Protein AF-0000000084336135 (afdb_homodimer)

InterPro domains:
  IPR009078 Ferritin-like superfamily [SSF47240] (15-162)
  IPR010287 Protein of unknown function DUF892, YciF-like [PF05974] (15-162)
  IPR012347 Ferritin-like [G3DSA:1.20.1260.10] (14-164)
  IPR047114 Protein YciF [PTHR30565] (15-162)

Radius of gyration: 20.33 Å; Cα contacts (8 Å, |Δi|>4): 352; chains: 2; bounding box: 42×62×47 Å

Structure (mmCIF, N/CA/C/O backbone):
data_AF-0000000084336135-model_v1
#
loop_
_entity.id
_entity.type
_entity.pdbx_description
1 polymer 'Uncharacterized protein'
#
loop_
_atom_site.group_PDB
_atom_site.id
_atom_site.type_symbol
_atom_site.label_atom_id
_atom_site.label_alt_id
_atom_site.label_comp_id
_atom_site.label_asym_id
_atom_site.label_entity_id
_atom_site.label_seq_id
_atom_site.pdbx_PDB_ins_code
_atom_site.Cartn_x
_atom_site.Cartn_y
_atom_site.Cartn_z
_atom_site.occupancy
_atom_site.B_iso_or_equiv
_atom_site.auth_seq_id
_atom_site.auth_comp_id
_atom_site.auth_asym_id
_atom_site.auth_atom_id
_atom_site.pdbx_PDB_model_num
ATOM 1 N N . MET A 1 1 ? 22.734 -34.969 -8.688 1 28.28 1 MET A N 1
ATOM 2 C CA . MET A 1 1 ? 21.312 -34.656 -8.773 1 28.28 1 MET A CA 1
ATOM 3 C C . MET A 1 1 ? 21.094 -33.188 -9.117 1 28.28 1 MET A C 1
ATOM 5 O O . MET A 1 1 ? 21.641 -32.312 -8.445 1 28.28 1 MET A O 1
ATOM 9 N N . GLU A 1 2 ? 20.984 -32.688 -10.336 1 33.09 2 GLU A N 1
ATOM 10 C CA . GLU A 1 2 ? 21.109 -31.344 -10.938 1 33.09 2 GLU A CA 1
ATOM 11 C C . GLU A 1 2 ? 20.281 -30.312 -10.188 1 33.09 2 GLU A C 1
ATOM 13 O O . GLU A 1 2 ? 19.094 -30.547 -9.922 1 33.09 2 GLU A O 1
ATOM 18 N N . ASN A 1 3 ? 20.625 -29.609 -9.148 1 34.84 3 ASN A N 1
ATOM 19 C CA . ASN A 1 3 ? 20.016 -28.609 -8.281 1 34.84 3 ASN A CA 1
ATOM 20 C C . ASN A 1 3 ? 19.016 -27.75 -9.055 1 34.84 3 ASN A C 1
ATOM 22 O O . ASN A 1 3 ? 19.422 -26.859 -9.82 1 34.84 3 ASN A O 1
ATOM 26 N N . THR A 1 4 ? 18.109 -28.25 -9.906 1 38.34 4 THR A N 1
ATOM 27 C CA . THR A 1 4 ? 17.25 -27.75 -10.977 1 38.34 4 THR A CA 1
ATOM 28 C C . THR A 1 4 ? 16.578 -26.438 -10.57 1 38.34 4 THR A C 1
ATOM 30 O O . THR A 1 4 ? 15.664 -26.438 -9.742 1 38.34 4 THR A O 1
ATOM 33 N N . SER A 1 5 ? 17.297 -25.266 -10.297 1 48.41 5 SER A N 1
ATOM 34 C CA . SER A 1 5 ? 16.984 -23.875 -10.031 1 48.41 5 SER A CA 1
ATOM 35 C C . SER A 1 5 ? 15.711 -23.438 -10.75 1 48.41 5 SER A C 1
ATOM 37 O O . SER A 1 5 ? 15.664 -23.422 -11.984 1 48.41 5 SER A O 1
ATOM 39 N N . HIS A 1 6 ? 14.57 -23.906 -10.344 1 60.78 6 HIS A N 1
ATOM 40 C CA . HIS A 1 6 ? 13.266 -23.734 -10.969 1 60.78 6 HIS A CA 1
ATOM 41 C C . HIS A 1 6 ? 13.086 -22.312 -11.492 1 60.78 6 HIS A C 1
ATOM 43 O O . HIS A 1 6 ? 13.125 -21.359 -10.719 1 60.78 6 HIS A O 1
ATOM 49 N N . LYS A 1 7 ? 13.453 -22.156 -12.797 1 67.19 7 LYS A N 1
ATOM 50 C CA . LYS A 1 7 ? 13.375 -20.891 -13.516 1 67.19 7 LYS A CA 1
ATOM 51 C C . LYS A 1 7 ? 11.969 -20.281 -13.422 1 67.19 7 LYS A C 1
ATOM 53 O O . LYS A 1 7 ? 10.977 -21 -13.555 1 67.19 7 LYS A O 1
ATOM 58 N N . ALA A 1 8 ? 11.938 -19.031 -13.07 1 70 8 ALA A N 1
ATOM 59 C CA . ALA A 1 8 ? 10.68 -18.297 -12.953 1 70 8 ALA A CA 1
ATOM 60 C C . ALA A 1 8 ? 9.852 -18.422 -14.227 1 70 8 ALA A C 1
ATOM 62 O O . ALA A 1 8 ? 8.625 -18.328 -14.188 1 70 8 ALA A O 1
ATOM 63 N N . SER A 1 9 ? 10.492 -18.859 -15.266 1 77.62 9 SER A N 1
ATOM 64 C CA . SER A 1 9 ? 9.789 -18.938 -16.547 1 77.62 9 SER A CA 1
ATOM 65 C C . SER A 1 9 ? 9.172 -20.328 -16.734 1 77.62 9 SER A C 1
ATOM 67 O O . SER A 1 9 ? 8.406 -20.531 -17.688 1 77.62 9 SER A O 1
ATOM 69 N N . ASP A 1 10 ? 9.406 -21.234 -15.859 1 85.94 10 ASP A N 1
ATOM 70 C CA . ASP A 1 10 ? 8.781 -22.547 -15.875 1 85.94 10 ASP A CA 1
ATOM 71 C C . ASP A 1 10 ? 7.293 -22.453 -15.547 1 85.94 10 ASP A C 1
ATOM 73 O O . ASP A 1 10 ? 6.918 -21.922 -14.492 1 85.94 10 ASP A O 1
ATOM 77 N N . PRO A 1 11 ? 6.484 -22.969 -16.453 1 89.31 11 PRO A N 1
ATOM 78 C CA . PRO A 1 11 ? 5.039 -22.859 -16.25 1 89.31 11 PRO A CA 1
ATOM 79 C C . PRO A 1 11 ? 4.59 -23.484 -14.922 1 89.31 11 PRO A C 1
ATOM 81 O O . PRO A 1 11 ? 3.627 -23.016 -14.312 1 89.31 11 PRO A O 1
ATOM 84 N N . LEU A 1 12 ? 5.305 -24.5 -14.531 1 90.31 12 LEU A N 1
ATOM 85 C CA . LEU A 1 12 ? 4.957 -25.125 -13.266 1 90.31 12 LEU A CA 1
ATOM 86 C C . LEU A 1 12 ? 5.262 -24.188 -12.094 1 90.31 12 LEU A C 1
ATOM 88 O O . LEU A 1 12 ? 4.488 -24.109 -11.141 1 90.31 12 LEU A O 1
ATOM 92 N N . VAL A 1 13 ? 6.328 -23.516 -12.195 1 88.56 13 VAL A N 1
ATOM 93 C CA . VAL A 1 13 ? 6.699 -22.547 -11.172 1 88.56 13 VAL A CA 1
ATOM 94 C C . VAL A 1 13 ? 5.73 -21.359 -11.203 1 88.56 13 VAL A C 1
ATOM 96 O O . VAL A 1 13 ? 5.285 -20.891 -10.156 1 88.56 13 VAL A O 1
ATOM 99 N N . GLN A 1 14 ? 5.395 -20.953 -12.391 1 92.19 14 GLN A N 1
ATOM 100 C CA . GLN A 1 14 ? 4.461 -19.844 -12.539 1 92.19 14 GLN A CA 1
ATOM 101 C C . GLN A 1 14 ? 3.098 -20.188 -11.945 1 92.19 14 GLN A C 1
ATOM 103 O O . GLN A 1 14 ? 2.463 -19.344 -11.305 1 92.19 14 GLN A O 1
ATOM 108 N N . LYS A 1 15 ? 2.729 -21.391 -12.195 1 94.81 15 LYS A N 1
ATOM 109 C CA . LYS A 1 15 ? 1.464 -21.828 -11.617 1 94.81 15 LYS A CA 1
ATOM 110 C C . LYS A 1 15 ? 1.525 -21.844 -10.094 1 94.81 15 LYS A C 1
ATOM 112 O O . LYS A 1 15 ? 0.589 -21.406 -9.422 1 94.81 15 LYS A O 1
ATOM 117 N N . ASP A 1 16 ? 2.617 -22.344 -9.555 1 92.62 16 ASP A N 1
ATOM 118 C CA . ASP A 1 16 ? 2.789 -22.375 -8.109 1 92.62 16 ASP A CA 1
ATOM 119 C C . ASP A 1 16 ? 2.795 -20.953 -7.535 1 92.62 16 ASP A C 1
ATOM 121 O O . ASP A 1 16 ? 2.221 -20.719 -6.473 1 92.62 16 ASP A O 1
ATOM 125 N N . LEU A 1 17 ? 3.463 -20.125 -8.234 1 92.62 17 LEU A N 1
ATOM 126 C CA . LEU A 1 17 ? 3.479 -18.734 -7.812 1 92.62 17 LEU A CA 1
ATOM 127 C C . LEU A 1 17 ? 2.074 -18.141 -7.844 1 92.62 17 LEU A C 1
ATOM 129 O O . LEU A 1 17 ? 1.681 -17.422 -6.922 1 92.62 17 LEU A O 1
ATOM 133 N N . PHE A 1 18 ? 1.39 -18.438 -8.93 1 96.81 18 PHE A N 1
ATOM 134 C CA . PHE A 1 18 ? 0.023 -17.938 -9.047 1 96.81 18 PHE A CA 1
ATOM 135 C C . PHE A 1 18 ? -0.821 -18.391 -7.863 1 96.81 18 PHE A C 1
ATOM 137 O O . PHE A 1 18 ? -1.47 -17.562 -7.211 1 96.81 18 PHE A O 1
ATOM 144 N N . ILE A 1 19 ? -0.75 -19.609 -7.566 1 96.44 19 ILE A N 1
ATOM 145 C CA . ILE A 1 19 ? -1.565 -20.172 -6.496 1 96.44 19 ILE A CA 1
ATOM 146 C C . ILE A 1 19 ? -1.123 -19.594 -5.156 1 96.44 19 ILE A C 1
ATOM 148 O O . ILE A 1 19 ? -1.956 -19.297 -4.297 1 96.44 19 ILE A O 1
ATOM 152 N N . TYR A 1 20 ? 0.108 -19.391 -4.992 1 94.06 20 TYR A N 1
ATOM 153 C CA . TYR A 1 20 ? 0.653 -18.828 -3.762 1 94.06 20 TYR A CA 1
ATOM 154 C C . TYR A 1 20 ? 0.092 -17.438 -3.508 1 94.06 20 TYR A C 1
ATOM 156 O O . TYR A 1 20 ? -0.418 -17.156 -2.42 1 94.0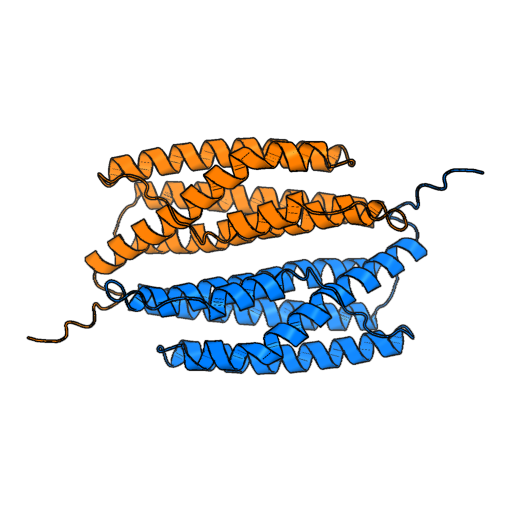6 20 TYR A O 1
ATOM 164 N N . TYR A 1 21 ? 0.151 -16.578 -4.461 1 95.62 21 TYR A N 1
ATOM 165 C CA . TYR A 1 21 ? -0.286 -15.203 -4.281 1 95.62 21 TYR A CA 1
ATOM 166 C C . TYR A 1 21 ? -1.808 -15.109 -4.254 1 95.62 21 TYR A C 1
ATOM 168 O O . TYR A 1 21 ? -2.373 -14.258 -3.566 1 95.62 21 TYR A O 1
ATOM 176 N N . LEU A 1 22 ? -2.488 -16.016 -4.984 1 98.25 22 LEU A N 1
ATOM 177 C CA . LEU A 1 22 ? -3.939 -16.109 -4.871 1 98.25 22 LEU A CA 1
ATOM 178 C C . LEU A 1 22 ? -4.355 -16.438 -3.439 1 98.25 22 LEU A C 1
ATOM 180 O O . LEU A 1 22 ? -5.262 -15.805 -2.891 1 98.25 22 LEU A O 1
ATOM 184 N N . ASN A 1 23 ? -3.67 -17.406 -2.883 1 97.44 23 ASN A N 1
ATOM 185 C CA . ASN A 1 23 ? -3.945 -17.76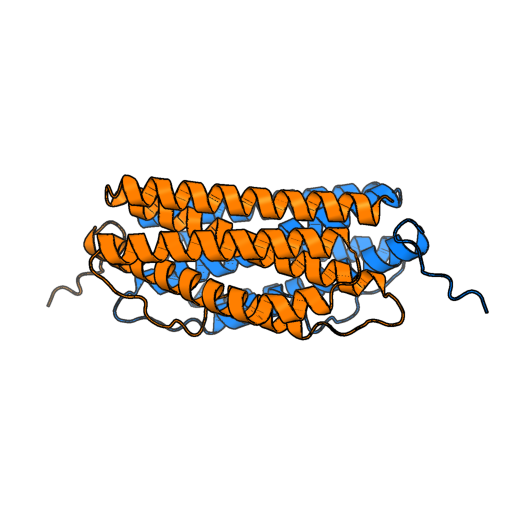6 -1.494 1 97.44 23 ASN A CA 1
ATOM 186 C C . ASN A 1 23 ? -3.715 -16.578 -0.56 1 97.44 23 ASN A C 1
ATOM 188 O O . ASN A 1 23 ? -4.504 -16.344 0.358 1 97.44 23 ASN A O 1
ATOM 192 N N . LYS A 1 24 ? -2.67 -15.844 -0.758 1 95.94 24 LYS A N 1
ATOM 193 C CA . LYS A 1 24 ? -2.301 -14.727 0.102 1 95.94 24 LYS A CA 1
ATOM 194 C C . LYS A 1 24 ? -3.371 -13.641 0.08 1 95.94 24 LYS A C 1
ATOM 196 O O . LYS A 1 24 ? -3.811 -13.172 1.133 1 95.94 24 LYS A O 1
ATOM 201 N N . ILE A 1 25 ? -3.793 -13.227 -1.098 1 98.12 25 ILE A N 1
ATOM 202 C CA . ILE A 1 25 ? -4.801 -12.18 -1.196 1 98.12 25 ILE A CA 1
ATOM 203 C C . ILE A 1 25 ? -6.148 -12.703 -0.716 1 98.12 25 ILE A C 1
ATOM 205 O O . ILE A 1 25 ? -6.914 -11.984 -0.073 1 98.12 25 ILE A O 1
ATOM 209 N N . TYR A 1 26 ? -6.465 -13.945 -1.012 1 98.5 26 TYR A N 1
ATOM 210 C CA . TYR A 1 26 ? -7.723 -14.555 -0.594 1 98.5 26 TYR A CA 1
ATOM 211 C C . TYR A 1 26 ? -7.84 -14.578 0.925 1 98.5 26 TYR A C 1
ATOM 213 O O . TYR A 1 26 ? -8.844 -14.133 1.483 1 98.5 26 TYR A O 1
ATOM 221 N N . ASP A 1 27 ? -6.855 -15.062 1.53 1 97.81 27 ASP A N 1
ATOM 222 C CA . ASP A 1 27 ? -6.859 -15.141 2.988 1 97.81 27 ASP A CA 1
ATOM 223 C C . ASP A 1 27 ? -6.941 -13.742 3.609 1 97.81 27 ASP A C 1
ATOM 225 O O . ASP A 1 27 ? -7.664 -13.539 4.59 1 97.81 27 ASP A O 1
ATOM 229 N N . GLY A 1 28 ? -6.172 -12.859 3.1 1 97.69 28 GLY A N 1
ATOM 230 C CA . GLY A 1 28 ? -6.25 -11.477 3.553 1 97.69 28 GLY A CA 1
ATOM 231 C C . GLY A 1 28 ? -7.641 -10.891 3.43 1 97.69 28 GLY A C 1
ATOM 232 O O . GLY A 1 28 ? -8.125 -10.227 4.348 1 97.69 28 GLY A O 1
ATOM 233 N N . LYS A 1 29 ? -8.273 -11.156 2.324 1 98.25 29 LYS A N 1
ATOM 234 C CA . LYS A 1 29 ? -9.602 -10.602 2.072 1 98.25 29 LYS A CA 1
ATOM 235 C C . LYS A 1 29 ? -10.648 -11.258 2.967 1 98.25 29 LYS A C 1
ATOM 237 O O . LYS A 1 29 ? -11.617 -10.609 3.375 1 98.25 29 LYS A O 1
ATOM 242 N N . LEU A 1 30 ? -10.469 -12.547 3.234 1 98.12 30 LEU A N 1
ATOM 243 C CA . LEU A 1 30 ? -11.352 -13.188 4.203 1 98.12 30 LEU A CA 1
ATOM 244 C C . LEU A 1 30 ? -11.258 -12.492 5.559 1 98.12 30 LEU A C 1
ATOM 246 O O . LEU A 1 30 ? -12.281 -12.188 6.176 1 98.12 30 LEU A O 1
ATOM 250 N N . TYR A 1 31 ? -10.062 -12.266 5.977 1 97.88 31 TYR A N 1
ATOM 251 C CA . TYR A 1 31 ? -9.836 -11.594 7.246 1 97.88 31 TYR A CA 1
ATOM 252 C C . TYR A 1 31 ? -10.43 -10.188 7.227 1 97.88 31 TYR A C 1
ATOM 254 O O . TYR A 1 31 ? -11.078 -9.766 8.188 1 97.88 31 TYR A O 1
ATOM 262 N N . LEU A 1 32 ? -10.164 -9.484 6.129 1 98.38 32 LEU A N 1
ATOM 263 C CA . LEU A 1 32 ? -10.711 -8.148 5.945 1 98.38 32 LEU A CA 1
ATOM 264 C C . LEU A 1 32 ? -12.234 -8.164 6.055 1 98.38 32 LEU A C 1
ATOM 266 O O . LEU A 1 32 ? -12.82 -7.355 6.777 1 98.38 32 LEU A O 1
ATOM 270 N N . ASN A 1 33 ? -12.805 -9.07 5.344 1 97.94 33 ASN A N 1
ATOM 271 C CA . ASN A 1 33 ? -14.258 -9.18 5.328 1 97.94 33 ASN A CA 1
ATOM 272 C C . ASN A 1 33 ? -14.82 -9.398 6.73 1 97.94 33 ASN A C 1
ATOM 274 O O . ASN A 1 33 ? -15.859 -8.844 7.078 1 97.94 33 ASN A O 1
ATOM 278 N N . ASN A 1 34 ? -14.18 -10.109 7.504 1 98 34 ASN A N 1
ATOM 279 C CA . ASN A 1 34 ? -14.648 -10.453 8.844 1 98 34 ASN A CA 1
ATOM 280 C C . ASN A 1 34 ? -14.461 -9.297 9.82 1 98 34 ASN A C 1
ATOM 282 O O . ASN A 1 34 ? -15.18 -9.188 10.812 1 98 34 ASN A O 1
ATOM 286 N N . HIS A 1 35 ? -13.547 -8.422 9.57 1 98.12 35 HIS A N 1
ATOM 287 C CA . HIS A 1 35 ? -13.188 -7.414 10.57 1 98.12 35 HIS A CA 1
ATOM 288 C C . HIS A 1 35 ? -13.594 -6.016 10.109 1 98.12 35 HIS A C 1
ATOM 290 O O . HIS A 1 35 ? -13.617 -5.078 10.906 1 98.12 35 HIS A O 1
ATOM 296 N N . LEU A 1 36 ? -13.945 -5.84 8.836 1 98.06 36 LEU A N 1
ATOM 297 C CA . LEU A 1 36 ? -14.273 -4.535 8.273 1 98.06 36 LEU A CA 1
ATOM 298 C C . LEU A 1 36 ? -15.469 -3.914 8.992 1 98.06 36 LEU A C 1
ATOM 300 O O . LEU A 1 36 ? -15.516 -2.695 9.18 1 98.06 36 LEU A O 1
ATOM 304 N N . PRO A 1 37 ? -16.469 -4.746 9.5 1 98.06 37 PRO A N 1
ATOM 305 C CA . PRO A 1 37 ? -17.594 -4.152 10.219 1 98.06 37 PRO A CA 1
ATOM 306 C C . PRO A 1 37 ? -17.156 -3.381 11.469 1 98.06 37 PRO A C 1
ATOM 308 O O . PRO A 1 37 ? -17.734 -2.348 11.797 1 98.06 37 PRO A O 1
ATOM 311 N N . LYS A 1 38 ? -16.125 -3.838 12.164 1 97.31 38 LYS A N 1
ATOM 312 C CA . LYS A 1 38 ? -15.602 -3.139 13.336 1 97.31 38 LYS A CA 1
ATOM 313 C C . LYS A 1 38 ? -15.047 -1.771 12.953 1 97.31 38 LYS A C 1
ATOM 315 O O . LYS A 1 38 ? -15.258 -0.787 13.664 1 97.31 38 LYS A O 1
ATOM 320 N N . VAL A 1 39 ? -14.375 -1.669 11.836 1 97.19 39 VAL A N 1
ATOM 321 C CA . VAL A 1 39 ? -13.797 -0.418 11.352 1 97.19 39 VAL A CA 1
ATOM 322 C C . VAL A 1 39 ? -14.914 0.54 10.938 1 97.19 39 VAL A C 1
ATOM 324 O O . VAL A 1 39 ? -14.875 1.728 11.273 1 97.19 39 VAL A O 1
ATOM 327 N N . ILE A 1 40 ? -15.883 -0.052 10.242 1 96.94 40 ILE A N 1
ATOM 328 C CA . ILE A 1 40 ? -17.016 0.751 9.805 1 96.94 40 ILE A CA 1
ATOM 329 C C . ILE A 1 40 ? -17.703 1.379 11.008 1 96.94 40 ILE A C 1
ATOM 331 O O . ILE A 1 40 ? -18.031 2.57 11 1 96.94 40 ILE A O 1
ATOM 335 N N . LYS A 1 41 ? -17.859 0.656 12.086 1 95.5 41 LYS A N 1
ATOM 336 C CA . LYS A 1 41 ? -18.531 1.131 13.289 1 95.5 41 LYS A CA 1
ATOM 337 C C . LYS A 1 41 ? -17.75 2.262 13.945 1 95.5 41 LYS A C 1
ATOM 339 O O . LYS A 1 41 ? -18.328 3.17 14.539 1 95.5 41 LYS A O 1
ATOM 344 N N . LYS A 1 42 ? -16.5 2.227 13.789 1 93.06 42 LYS A N 1
ATOM 345 C CA . LYS A 1 42 ? -15.625 3.221 14.414 1 93.06 42 LYS A CA 1
ATOM 346 C C . LYS A 1 42 ? -15.555 4.496 13.578 1 93.06 42 LYS A C 1
ATOM 348 O O . LYS A 1 42 ? -15.117 5.539 14.062 1 93.06 42 LYS A O 1
ATOM 353 N N . THR A 1 43 ? -15.93 4.375 12.312 1 93.62 43 THR A N 1
ATOM 354 C CA . THR A 1 43 ? -15.859 5.504 11.391 1 93.62 43 THR A CA 1
ATOM 355 C C . THR A 1 43 ? -16.984 6.5 11.664 1 93.62 43 THR A C 1
ATOM 357 O O . THR A 1 43 ? -18.141 6.117 11.789 1 93.62 43 THR A O 1
ATOM 360 N N . LYS A 1 44 ? -16.688 7.816 11.781 1 91.25 44 LYS A N 1
ATOM 361 C CA . LYS A 1 44 ? -17.656 8.852 12.141 1 91.25 44 LYS A CA 1
ATOM 362 C C . LYS A 1 44 ? -18.156 9.586 10.898 1 91.25 44 LYS A C 1
ATOM 364 O O . LYS A 1 44 ? -19.328 9.992 10.844 1 91.25 44 LYS A O 1
ATOM 369 N N . LEU A 1 45 ? -17.344 9.82 9.891 1 90.75 45 LEU A N 1
ATOM 370 C CA . LEU A 1 45 ? -17.734 10.477 8.656 1 90.75 45 LEU A CA 1
ATOM 371 C C . LEU A 1 45 ? -18.688 9.594 7.848 1 90.75 45 LEU A C 1
ATOM 373 O O . LEU A 1 45 ? -18.281 8.523 7.383 1 90.75 45 LEU A O 1
ATOM 377 N N . LYS A 1 46 ? -19.859 10.078 7.621 1 94.75 46 LYS A N 1
ATOM 378 C CA . LYS A 1 46 ? -20.891 9.289 6.973 1 94.75 46 LYS A CA 1
ATOM 379 C C . LYS A 1 46 ? -20.484 8.883 5.562 1 94.75 46 LYS A C 1
ATOM 381 O O . LYS A 1 46 ? -20.719 7.75 5.137 1 94.75 46 LYS A O 1
ATOM 386 N N . VAL A 1 47 ? -19.891 9.75 4.828 1 95.38 47 VAL A N 1
ATOM 387 C CA . VAL A 1 47 ? -19.484 9.469 3.457 1 95.38 47 VAL A CA 1
ATOM 388 C C . VAL A 1 47 ? -18.406 8.375 3.451 1 95.38 47 VAL A C 1
ATOM 390 O O . VAL A 1 47 ? -18.391 7.535 2.551 1 95.38 47 VAL A O 1
ATOM 393 N N . LEU A 1 48 ? -17.516 8.375 4.434 1 96.06 48 LEU A N 1
ATOM 394 C CA . LEU A 1 48 ? -16.5 7.336 4.551 1 96.06 48 LEU A CA 1
ATOM 395 C C . LEU A 1 48 ? -17.125 6 4.934 1 96.06 48 LEU A C 1
ATOM 397 O O . LEU A 1 48 ? -16.734 4.953 4.41 1 96.06 48 LEU A O 1
ATOM 401 N N . GLN A 1 49 ? -18.062 6.043 5.809 1 96.62 49 GLN A N 1
ATOM 402 C CA . GLN A 1 49 ? -18.781 4.828 6.172 1 96.62 49 GLN A CA 1
ATOM 403 C C . GLN A 1 49 ? -19.406 4.172 4.941 1 96.62 49 GLN A C 1
ATOM 405 O O . GLN A 1 49 ? -19.297 2.959 4.758 1 96.62 49 GLN A O 1
ATOM 410 N N . GLN A 1 50 ? -20.016 4.961 4.164 1 97.5 50 GLN A N 1
ATOM 411 C CA . GLN A 1 50 ? -20.656 4.461 2.955 1 97.5 50 GLN A CA 1
ATOM 412 C C . GLN A 1 50 ? -19.641 3.863 1.993 1 97.5 50 GLN A C 1
ATOM 414 O O . GLN A 1 50 ? -19.875 2.82 1.386 1 97.5 50 GLN A O 1
ATOM 419 N N . ALA A 1 51 ? -18.516 4.551 1.854 1 97.62 51 ALA A N 1
ATOM 420 C CA . ALA A 1 51 ? -17.453 4.051 0.99 1 97.62 51 ALA A CA 1
ATOM 421 C C . ALA A 1 51 ? -16.938 2.707 1.489 1 97.62 51 ALA A C 1
ATOM 423 O O . ALA A 1 51 ? -16.625 1.82 0.69 1 97.62 51 ALA A O 1
ATOM 424 N N . LEU A 1 52 ? -16.859 2.535 2.799 1 98.31 52 LEU A N 1
ATOM 425 C CA . LEU A 1 52 ? -16.375 1.284 3.383 1 98.31 52 LEU A CA 1
ATOM 426 C C . LEU A 1 52 ? -17.391 0.167 3.166 1 98.31 52 LEU A C 1
ATOM 428 O O . LEU A 1 52 ? -17.016 -0.99 2.965 1 98.31 52 LEU A O 1
ATOM 432 N N . GLU A 1 53 ? -18.625 0.515 3.219 1 97.94 53 GLU A N 1
ATOM 433 C CA . GLU A 1 53 ? -19.656 -0.471 2.932 1 97.94 53 GLU A CA 1
ATOM 434 C C . GLU A 1 53 ? -19.594 -0.932 1.479 1 97.94 53 GLU A C 1
ATOM 436 O O . GLU A 1 53 ? -19.781 -2.115 1.188 1 97.94 53 GLU A O 1
ATOM 441 N N . GLU A 1 54 ? -19.344 -0.01 0.597 1 97.75 54 GLU A N 1
ATOM 442 C CA . GLU A 1 54 ? -19.156 -0.368 -0.807 1 97.75 54 GLU A CA 1
ATOM 443 C C . GLU A 1 54 ? -17.953 -1.277 -0.988 1 97.75 54 GLU A C 1
ATOM 445 O O . GLU A 1 54 ? -18 -2.258 -1.733 1 97.75 54 GLU A O 1
ATOM 450 N N . LEU A 1 55 ? -16.875 -0.94 -0.324 1 98.31 55 LEU A N 1
ATOM 451 C CA . LEU A 1 55 ? -15.68 -1.778 -0.358 1 98.31 55 LEU A CA 1
ATOM 452 C C . LEU A 1 55 ? -15.992 -3.189 0.127 1 98.31 55 LEU A C 1
ATOM 454 O O . LEU A 1 55 ? -15.508 -4.168 -0.446 1 98.31 55 LEU A O 1
ATOM 458 N N . MET A 1 56 ? -16.781 -3.262 1.149 1 98 56 MET A N 1
ATOM 459 C CA . MET A 1 56 ? -17.141 -4.566 1.703 1 98 56 MET A CA 1
ATOM 460 C C . MET A 1 56 ? -17.859 -5.422 0.664 1 98 56 MET A C 1
ATOM 462 O O . MET A 1 56 ? -17.594 -6.621 0.556 1 98 56 MET A O 1
ATOM 466 N N . GLN A 1 57 ? -18.734 -4.848 -0.083 1 98.31 57 GLN A N 1
ATOM 467 C CA . GLN A 1 57 ? -19.438 -5.57 -1.142 1 98.31 57 GLN A CA 1
ATOM 468 C C . GLN A 1 57 ? -18.469 -6.02 -2.232 1 98.31 57 GLN A C 1
ATOM 470 O O . GLN A 1 57 ? -18.562 -7.141 -2.734 1 98.31 57 GLN A O 1
ATOM 475 N N . ASP A 1 58 ? -17.562 -5.121 -2.602 1 98.56 58 ASP A N 1
ATOM 476 C CA . ASP A 1 58 ? -16.547 -5.477 -3.596 1 98.56 58 ASP A CA 1
ATOM 477 C C . ASP A 1 58 ? -15.695 -6.645 -3.113 1 98.56 58 ASP A C 1
ATOM 479 O O . ASP A 1 58 ? -15.352 -7.535 -3.896 1 98.56 58 ASP A O 1
ATOM 483 N N . VAL A 1 59 ? -15.336 -6.633 -1.83 1 98.56 59 VAL A N 1
ATOM 484 C CA . VAL A 1 59 ? -14.531 -7.703 -1.242 1 98.56 59 VAL A CA 1
ATOM 485 C C . VAL A 1 59 ? -15.266 -9.031 -1.38 1 98.56 59 VAL A C 1
ATOM 487 O O . VAL A 1 59 ? -14.68 -10.039 -1.786 1 98.56 59 VAL A O 1
ATOM 490 N N . LYS A 1 60 ? -16.531 -9.062 -1.108 1 98.56 60 LYS A N 1
ATOM 491 C CA . LYS A 1 60 ? -17.328 -10.281 -1.224 1 98.56 60 LYS A CA 1
ATOM 492 C C . LYS A 1 60 ? -17.375 -10.773 -2.666 1 98.56 60 LYS A C 1
ATOM 494 O O . LYS A 1 60 ? -17.25 -11.977 -2.922 1 98.56 60 LYS A O 1
ATOM 499 N N . THR A 1 61 ? -17.562 -9.859 -3.561 1 98.75 61 THR A N 1
ATOM 500 C CA . THR A 1 61 ? -17.594 -10.195 -4.98 1 98.75 61 THR A CA 1
ATOM 501 C C . THR A 1 61 ? -16.25 -10.766 -5.43 1 98.75 61 THR A C 1
ATOM 503 O O . THR A 1 61 ? -16.203 -11.758 -6.156 1 98.75 61 THR A O 1
ATOM 506 N N . GLN A 1 62 ? -15.156 -10.156 -5.023 1 98.81 62 GLN A N 1
ATOM 507 C CA . GLN A 1 62 ? -13.82 -10.617 -5.383 1 98.81 62 GLN A CA 1
ATOM 508 C C . GLN A 1 62 ? -13.531 -12 -4.801 1 98.81 62 GLN A C 1
ATOM 510 O O . GLN A 1 62 ? -12.93 -12.844 -5.461 1 98.81 62 GLN A O 1
ATOM 515 N N . LEU A 1 63 ? -13.984 -12.219 -3.551 1 98.81 63 LEU A N 1
ATOM 516 C CA . LEU A 1 63 ? -13.82 -13.531 -2.934 1 98.81 63 LEU A CA 1
ATOM 517 C C . LEU A 1 63 ? -14.562 -14.602 -3.734 1 98.81 63 LEU A C 1
ATOM 519 O O . LEU A 1 63 ? -14.023 -15.688 -3.965 1 98.81 63 LEU A O 1
ATOM 523 N N . ALA A 1 64 ? -15.766 -14.328 -4.164 1 98.81 64 ALA A N 1
ATOM 524 C CA . ALA A 1 64 ? -16.531 -15.273 -4.973 1 98.81 64 ALA A CA 1
ATOM 525 C C . ALA A 1 64 ? -15.812 -15.578 -6.285 1 98.81 64 ALA A C 1
ATOM 527 O O . ALA A 1 64 ? -15.781 -16.734 -6.73 1 98.81 64 ALA A O 1
ATOM 528 N N . ARG A 1 65 ? -15.227 -14.578 -6.938 1 98.81 65 ARG A N 1
ATOM 529 C CA . ARG A 1 65 ? -14.461 -14.773 -8.164 1 98.81 65 ARG A CA 1
ATOM 530 C C . ARG A 1 65 ? -13.258 -15.68 -7.91 1 98.81 65 ARG A C 1
ATOM 532 O O . ARG A 1 65 ? -12.93 -16.531 -8.734 1 98.81 65 ARG A O 1
ATOM 539 N N . MET A 1 66 ? -12.602 -15.469 -6.758 1 98.75 66 MET A N 1
ATOM 540 C CA . MET A 1 66 ? -11.445 -16.297 -6.434 1 98.75 66 MET A CA 1
ATOM 541 C C . MET A 1 66 ? -11.859 -17.734 -6.16 1 98.75 66 MET A C 1
ATOM 543 O O . MET A 1 66 ? -11.133 -18.672 -6.496 1 98.75 66 MET A O 1
ATOM 547 N N . ASP A 1 67 ? -13.062 -17.906 -5.574 1 98.69 67 ASP A N 1
ATOM 548 C CA . ASP A 1 67 ? -13.602 -19.25 -5.434 1 98.69 67 ASP A CA 1
ATOM 549 C C . ASP A 1 67 ? -13.727 -19.938 -6.793 1 98.69 67 ASP A C 1
ATOM 551 O O . ASP A 1 67 ? -13.375 -21.109 -6.938 1 98.69 67 ASP A O 1
ATOM 555 N N . ASP A 1 68 ? -14.219 -19.234 -7.773 1 98.69 68 ASP A N 1
ATOM 556 C CA . ASP A 1 68 ? -14.344 -19.766 -9.125 1 98.69 68 ASP A CA 1
ATOM 557 C C . ASP A 1 68 ? -12.969 -20.125 -9.703 1 98.69 68 ASP A C 1
ATOM 559 O O . ASP A 1 68 ? -12.828 -21.141 -10.391 1 98.69 68 ASP A O 1
ATOM 563 N N . ILE A 1 69 ? -11.992 -19.328 -9.414 1 98.81 69 ILE A N 1
ATOM 564 C CA . ILE A 1 69 ? -10.648 -19.562 -9.922 1 98.81 69 ILE A CA 1
ATOM 565 C C . ILE A 1 69 ? -10.086 -20.844 -9.32 1 98.81 69 ILE A C 1
ATOM 567 O O . ILE A 1 69 ? -9.477 -21.656 -10.031 1 98.81 69 ILE A O 1
ATOM 571 N N . TYR A 1 70 ? -10.281 -20.984 -8 1 98.75 70 TYR A N 1
ATOM 572 C CA . TYR A 1 70 ? -9.828 -22.219 -7.367 1 98.75 70 TYR A CA 1
ATOM 573 C C . TYR A 1 70 ? -10.453 -23.438 -8.047 1 98.75 70 TYR A C 1
ATOM 575 O O . TYR A 1 70 ? -9.766 -24.438 -8.289 1 98.75 70 TYR A O 1
ATOM 583 N N . LYS A 1 71 ? -11.711 -23.406 -8.375 1 98.44 71 LYS A N 1
ATOM 584 C CA . LYS A 1 71 ? -12.398 -24.5 -9.062 1 98.44 71 LYS A CA 1
ATOM 585 C C . LYS A 1 71 ? -11.805 -24.734 -10.445 1 98.44 71 LYS A C 1
ATOM 587 O O . LYS A 1 71 ? -11.547 -25.875 -10.828 1 98.44 71 LYS A O 1
ATOM 592 N N . MET A 1 72 ? -11.578 -23.672 -11.188 1 98.25 72 MET A N 1
ATOM 593 C CA . MET A 1 72 ? -10.992 -23.781 -12.523 1 98.25 72 MET A CA 1
ATOM 594 C C . MET A 1 72 ? -9.641 -24.469 -12.477 1 98.25 72 MET A C 1
ATOM 596 O O . MET A 1 72 ? -9.273 -25.188 -13.414 1 98.25 72 MET A O 1
ATOM 600 N N . LEU A 1 73 ? -8.945 -24.266 -11.422 1 97.81 73 LEU A N 1
ATOM 601 C CA . LEU A 1 73 ? -7.586 -24.766 -11.305 1 97.81 73 LEU A CA 1
ATOM 602 C C . LEU A 1 73 ? -7.559 -26.094 -10.547 1 97.81 73 LEU A C 1
ATOM 604 O O . LEU A 1 73 ? -6.488 -26.656 -10.305 1 97.81 73 LEU A O 1
ATOM 608 N N . ASP A 1 74 ? -8.656 -26.5 -10.141 1 97.69 74 ASP A N 1
ATOM 609 C CA . ASP A 1 74 ? -8.812 -27.75 -9.398 1 97.69 74 ASP A CA 1
ATOM 610 C C . ASP A 1 74 ? -7.938 -27.766 -8.148 1 97.69 74 ASP A C 1
ATOM 612 O O . ASP A 1 74 ? -7.137 -28.672 -7.953 1 97.69 74 ASP A O 1
ATOM 616 N N . THR A 1 75 ? -8 -26.719 -7.422 1 97.62 75 THR A N 1
ATOM 617 C CA . THR A 1 75 ? -7.281 -26.562 -6.164 1 97.62 75 THR A CA 1
ATOM 618 C C . THR A 1 75 ? -8.172 -25.906 -5.109 1 97.62 75 THR A C 1
ATOM 620 O O . THR A 1 75 ? -9.336 -25.594 -5.375 1 97.62 75 THR A O 1
ATOM 623 N N . GLU A 1 76 ? -7.695 -25.891 -3.883 1 97.62 76 GLU A N 1
ATOM 624 C CA . GLU A 1 76 ? -8.414 -25.312 -2.752 1 97.62 76 GLU A CA 1
ATOM 625 C C . GLU A 1 76 ? -7.57 -24.266 -2.027 1 97.62 76 GLU A C 1
ATOM 627 O O . GLU A 1 76 ? -6.34 -24.344 -2.047 1 97.62 76 GLU A O 1
ATOM 632 N N . PRO A 1 77 ? -8.305 -23.297 -1.504 1 97.31 77 PRO A N 1
ATOM 633 C CA . PRO A 1 77 ? -7.551 -22.281 -0.765 1 97.31 77 PRO A CA 1
ATOM 634 C C . PRO A 1 77 ? -6.809 -22.859 0.44 1 97.31 77 PRO A C 1
ATOM 636 O O . PRO A 1 77 ? -7.301 -23.781 1.08 1 97.31 77 PRO A O 1
ATOM 639 N N . ILE A 1 78 ? -5.656 -22.328 0.713 1 94.94 78 ILE A N 1
ATOM 640 C CA . ILE A 1 78 ? -4.891 -22.656 1.912 1 94.94 78 ILE A CA 1
ATOM 641 C C . ILE A 1 78 ? -4.672 -21.391 2.74 1 94.94 78 ILE A C 1
ATOM 643 O O . ILE A 1 78 ? -4.535 -20.297 2.189 1 94.94 78 ILE A O 1
ATOM 647 N N . GLU A 1 79 ? -4.602 -21.547 4.023 1 91.19 79 GLU A N 1
ATOM 648 C CA . GLU A 1 79 ? -4.41 -20.406 4.922 1 91.19 79 GLU A CA 1
ATOM 649 C C . GLU A 1 79 ? -2.984 -19.875 4.832 1 91.19 79 GLU A C 1
ATOM 651 O O . GLU A 1 79 ? -2.023 -20.641 4.785 1 91.19 79 GLU A O 1
ATOM 656 N N . ILE A 1 80 ? -2.965 -18.594 4.73 1 87.31 80 ILE A N 1
ATOM 657 C CA . ILE A 1 80 ? -1.688 -17.891 4.77 1 87.31 80 ILE A CA 1
ATOM 658 C C . ILE A 1 80 ? -1.652 -16.953 5.977 1 87.31 80 ILE A C 1
ATOM 660 O O . ILE A 1 80 ? -2.506 -16.078 6.109 1 87.31 80 ILE A O 1
ATOM 664 N N . THR A 1 81 ? -0.619 -17.078 6.77 1 82.94 81 THR A N 1
ATOM 665 C CA . THR A 1 81 ? -0.622 -16.359 8.039 1 82.94 81 THR A CA 1
ATOM 666 C C . THR A 1 81 ? -0.076 -14.953 7.867 1 82.94 81 THR A C 1
ATOM 668 O O . THR A 1 81 ? -0.42 -14.047 8.633 1 82.94 81 THR A O 1
ATOM 671 N N . ASP A 1 82 ? 0.632 -14.742 6.859 1 86.62 82 ASP A N 1
ATOM 672 C CA . ASP A 1 82 ? 1.362 -13.477 6.797 1 86.62 82 ASP A CA 1
ATOM 673 C C . ASP A 1 82 ? 0.844 -12.602 5.66 1 86.62 82 ASP A C 1
ATOM 675 O O . ASP A 1 82 ? 1.621 -11.906 5 1 86.62 82 ASP A O 1
ATOM 679 N N . ALA A 1 83 ? -0.463 -12.602 5.371 1 91.5 83 ALA A N 1
ATOM 680 C CA . ALA A 1 83 ? -1.029 -11.711 4.363 1 91.5 83 ALA A CA 1
ATOM 681 C C . ALA A 1 83 ? -1.012 -10.258 4.844 1 91.5 83 ALA A C 1
ATOM 683 O O . ALA A 1 83 ? -1.496 -9.953 5.938 1 91.5 83 ALA A O 1
ATOM 684 N N . PRO A 1 84 ? -0.478 -9.359 4.008 1 94.56 84 PRO A N 1
ATOM 685 C CA . PRO A 1 84 ? -0.345 -7.965 4.422 1 94.56 84 PRO A CA 1
ATOM 686 C C . PRO A 1 84 ? -1.68 -7.336 4.816 1 94.56 84 PRO A C 1
ATOM 688 O O . PRO A 1 84 ? -1.736 -6.523 5.742 1 94.56 84 PRO A O 1
ATOM 691 N N . ILE A 1 85 ? -2.754 -7.727 4.191 1 97.38 85 ILE A N 1
ATOM 692 C CA . ILE A 1 85 ? -4.07 -7.16 4.469 1 97.38 85 ILE A CA 1
ATOM 693 C C . ILE A 1 85 ? -4.453 -7.434 5.922 1 97.38 85 ILE A C 1
ATOM 695 O O . ILE A 1 85 ? -5.07 -6.59 6.574 1 97.38 85 ILE A O 1
ATOM 699 N N . LYS A 1 86 ? -4.062 -8.578 6.438 1 96 86 LYS A N 1
ATOM 700 C CA . LYS A 1 86 ? -4.352 -8.906 7.828 1 96 86 LYS A CA 1
ATOM 701 C C . LYS A 1 86 ? -3.688 -7.918 8.781 1 96 86 LYS A C 1
ATOM 703 O O . LYS A 1 86 ? -4.328 -7.418 9.703 1 96 86 LYS A O 1
ATOM 708 N N . THR A 1 87 ? -2.455 -7.617 8.508 1 94.56 87 THR A N 1
ATOM 709 C CA . THR A 1 87 ? -1.717 -6.668 9.328 1 94.56 87 THR A CA 1
ATOM 710 C C . THR A 1 87 ? -2.354 -5.281 9.258 1 94.56 87 THR A C 1
ATOM 712 O O . THR A 1 87 ? -2.541 -4.629 10.289 1 94.56 87 THR A O 1
ATOM 715 N N . ILE A 1 88 ? -2.734 -4.812 8.094 1 96 88 ILE A N 1
ATOM 716 C CA . ILE A 1 88 ? -3.299 -3.484 7.883 1 96 88 ILE A CA 1
ATOM 717 C C . ILE A 1 88 ? -4.629 -3.363 8.625 1 96 88 ILE A C 1
ATOM 719 O O . ILE A 1 88 ? -4.871 -2.377 9.32 1 96 88 ILE A O 1
ATOM 723 N N . ILE A 1 89 ? -5.457 -4.383 8.469 1 97.12 89 ILE A N 1
ATOM 724 C CA . ILE A 1 89 ? -6.785 -4.297 9.07 1 97.12 89 ILE A CA 1
ATOM 725 C C . ILE A 1 89 ? -6.676 -4.43 10.586 1 97.12 89 ILE A C 1
ATOM 727 O O . ILE A 1 89 ? -7.434 -3.799 11.328 1 97.12 89 ILE A O 1
ATOM 731 N N . LYS A 1 90 ? -5.715 -5.223 11.109 1 94.94 90 LYS A N 1
ATOM 732 C CA . LYS A 1 90 ? -5.457 -5.266 12.547 1 94.94 90 LYS A CA 1
ATOM 733 C C . LYS A 1 90 ? -5.09 -3.883 13.078 1 94.94 90 LYS A C 1
ATOM 735 O O . LYS A 1 90 ? -5.617 -3.445 14.102 1 94.94 90 LYS A O 1
ATOM 740 N N . ASP A 1 91 ? -4.234 -3.211 12.383 1 92.94 91 ASP A N 1
ATOM 741 C CA . ASP A 1 91 ? -3.826 -1.864 12.773 1 92.94 91 ASP A CA 1
ATOM 742 C C . ASP A 1 91 ? -5.008 -0.897 12.727 1 92.94 91 ASP A C 1
ATOM 744 O O . ASP A 1 91 ? -5.152 -0.044 13.602 1 92.94 91 ASP A O 1
ATOM 748 N N . ALA A 1 92 ? -5.82 -1.033 11.688 1 94.94 92 ALA A N 1
ATOM 749 C CA . ALA A 1 92 ? -6.98 -0.158 11.547 1 94.94 92 ALA A CA 1
ATOM 750 C C . ALA A 1 92 ? -7.961 -0.352 12.695 1 94.94 92 ALA A C 1
ATOM 752 O O . ALA A 1 92 ? -8.539 0.616 13.195 1 94.94 92 ALA A O 1
ATOM 753 N N . CYS A 1 93 ? -8.102 -1.574 13.141 1 94.69 93 CYS A N 1
ATOM 754 C CA . CYS A 1 93 ? -8.992 -1.896 14.258 1 94.69 93 CYS A CA 1
ATOM 755 C C . CYS A 1 93 ? -8.453 -1.326 15.562 1 94.69 93 CYS A C 1
ATOM 757 O O . CYS A 1 93 ? -9.227 -1.068 16.5 1 94.69 93 CYS A O 1
ATOM 759 N N . ASP A 1 94 ? -7.195 -1.034 15.609 1 92.06 94 ASP A N 1
ATOM 760 C CA . ASP A 1 94 ? -6.559 -0.604 16.859 1 92.06 94 ASP A CA 1
ATOM 761 C C . ASP A 1 94 ? -6.375 0.913 16.875 1 92.06 94 ASP A C 1
ATOM 763 O O . ASP A 1 94 ? -5.816 1.46 17.828 1 92.06 94 ASP A O 1
ATOM 767 N N . ILE A 1 95 ? -6.805 1.559 15.82 1 89.19 95 ILE A N 1
ATOM 768 C CA . ILE A 1 95 ? -6.734 3.016 15.812 1 89.19 95 ILE A CA 1
ATOM 769 C C . ILE A 1 95 ? -7.496 3.574 17.016 1 89.19 95 ILE A C 1
ATOM 771 O O . ILE A 1 95 ? -8.625 3.162 17.297 1 89.19 95 ILE A O 1
ATOM 775 N N . ARG A 1 96 ? -6.773 4.398 17.797 1 80.94 96 ARG A N 1
ATOM 776 C CA . ARG A 1 96 ? -7.363 5 18.984 1 80.94 96 ARG A CA 1
ATOM 777 C C . ARG A 1 96 ? -7.789 6.441 18.719 1 80.94 96 ARG A C 1
ATOM 779 O O . ARG A 1 96 ? -7.141 7.152 17.953 1 80.94 96 ARG A O 1
ATOM 786 N N . ASN A 1 97 ? -8.781 6.652 19.375 1 75.56 97 ASN A N 1
ATOM 787 C CA . ASN A 1 97 ? -9.281 8.016 19.266 1 75.56 97 ASN A CA 1
ATOM 788 C C . ASN A 1 97 ? -8.281 9.031 19.812 1 75.56 97 ASN A C 1
ATOM 790 O O . ASN A 1 97 ? -7.73 8.836 20.891 1 75.56 97 ASN A O 1
ATOM 794 N N . ASN A 1 98 ? -7.93 9.914 18.828 1 74 98 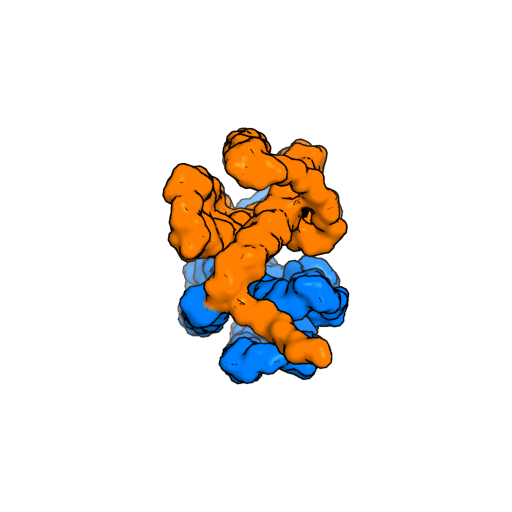ASN A N 1
ATOM 795 C CA . ASN A 1 98 ? -7.152 11.07 19.266 1 74 98 ASN A CA 1
ATOM 796 C C . ASN A 1 98 ? -8.062 12.211 19.719 1 74 98 ASN A C 1
ATOM 798 O O . ASN A 1 98 ? -8.656 12.898 18.891 1 74 98 ASN A O 1
ATOM 802 N N . PRO A 1 99 ? -8.125 12.398 21.031 1 72.88 99 PRO A N 1
ATOM 803 C CA . PRO A 1 99 ? -9.047 13.43 21.516 1 72.88 99 PRO A CA 1
ATOM 804 C C . PRO A 1 99 ? -8.672 14.828 21.031 1 72.88 99 PRO A C 1
ATOM 806 O O . PRO A 1 99 ? -9.539 15.695 20.906 1 72.88 99 PRO A O 1
ATOM 809 N N . ASP A 1 100 ? -7.453 15.086 20.797 1 71.5 100 ASP A N 1
ATOM 810 C CA . ASP A 1 100 ? -7 16.422 20.422 1 71.5 100 ASP A CA 1
ATOM 811 C C . ASP A 1 100 ? -7.203 16.672 18.922 1 71.5 100 ASP A C 1
ATOM 813 O O . ASP A 1 100 ? -7.293 17.812 18.484 1 71.5 100 ASP A O 1
ATOM 817 N N . LEU A 1 101 ? -7.25 15.609 18.188 1 76.44 101 LEU A N 1
ATOM 818 C CA . LEU A 1 101 ? -7.398 15.695 16.734 1 76.44 101 LEU A CA 1
ATOM 819 C C . LEU A 1 101 ? -8.336 14.617 16.219 1 76.44 101 LEU A C 1
ATOM 821 O O . LEU A 1 101 ? -7.902 13.688 15.539 1 76.44 101 LEU A O 1
ATOM 825 N N . VAL A 1 102 ? -9.57 14.875 16.484 1 73.5 102 VAL A N 1
ATOM 826 C CA . VAL A 1 102 ? -10.594 13.867 16.25 1 73.5 102 VAL A CA 1
ATOM 827 C C . VAL A 1 102 ? -10.656 13.523 14.758 1 73.5 102 VAL A C 1
ATOM 829 O O . VAL A 1 102 ? -10.914 12.383 14.391 1 73.5 102 VAL A O 1
ATOM 832 N N . ILE A 1 103 ? -10.297 14.453 14.023 1 82.38 103 ILE A N 1
ATOM 833 C CA . ILE A 1 103 ? -10.391 14.305 12.578 1 82.38 103 ILE A CA 1
ATOM 834 C C . ILE A 1 103 ? -9.375 13.273 12.102 1 82.38 103 ILE A C 1
ATOM 836 O O . ILE A 1 103 ? -9.562 12.641 11.055 1 82.38 103 ILE A O 1
ATOM 840 N N . VAL A 1 104 ? -8.344 12.992 12.914 1 87 104 VAL A N 1
ATOM 841 C CA . VAL A 1 104 ? -7.254 12.109 12.516 1 87 104 VAL A CA 1
ATOM 842 C C . VAL A 1 104 ? -7.742 10.656 12.516 1 87 104 VAL A C 1
ATOM 844 O O . VAL A 1 104 ? -7.246 9.828 11.75 1 87 104 VAL A O 1
ATOM 847 N N . ASN A 1 105 ? -8.758 10.43 13.273 1 88.81 105 ASN A N 1
ATOM 848 C CA . ASN A 1 105 ? -9.242 9.055 13.352 1 88.81 105 ASN A CA 1
ATOM 849 C C . ASN A 1 105 ? -9.797 8.578 12.008 1 88.81 105 ASN A C 1
ATOM 851 O O . ASN A 1 105 ? -9.367 7.543 11.492 1 88.81 105 ASN A O 1
ATOM 855 N N . ASP A 1 106 ? -10.734 9.359 11.492 1 91.56 106 ASP A N 1
ATOM 856 C CA . ASP A 1 106 ? -11.32 8.984 10.211 1 91.56 106 ASP A CA 1
ATOM 857 C C . ASP A 1 106 ? -10.273 9.047 9.094 1 91.56 106 ASP A C 1
ATOM 859 O O . ASP A 1 106 ? -10.305 8.242 8.164 1 91.56 106 ASP A O 1
ATOM 863 N N . MET A 1 107 ? -9.375 9.914 9.203 1 91.38 107 MET A N 1
ATOM 864 C CA . MET A 1 107 ? -8.328 10.023 8.188 1 91.38 107 MET A CA 1
ATOM 865 C C . MET A 1 107 ? -7.383 8.828 8.242 1 91.38 107 MET A C 1
ATOM 867 O O . MET A 1 107 ? -6.973 8.305 7.207 1 91.38 107 MET A O 1
ATOM 871 N N . ASP A 1 108 ? -7.074 8.43 9.406 1 92.81 108 ASP A N 1
ATOM 872 C CA . ASP A 1 108 ? -6.219 7.254 9.555 1 92.81 108 ASP A CA 1
ATOM 873 C C . ASP A 1 108 ? -6.91 6 9.016 1 92.81 108 ASP A C 1
ATOM 875 O O . ASP A 1 108 ? -6.27 5.148 8.398 1 92.81 108 ASP A O 1
ATOM 879 N N . ILE A 1 109 ? -8.156 5.898 9.328 1 94.75 109 ILE A N 1
ATOM 880 C CA . ILE A 1 109 ? -8.922 4.785 8.781 1 94.75 109 ILE A CA 1
ATOM 881 C C . ILE A 1 109 ? -8.852 4.812 7.258 1 94.75 109 ILE A C 1
ATOM 883 O O . ILE A 1 109 ? -8.57 3.791 6.625 1 94.75 109 ILE A O 1
ATOM 887 N N . MET A 1 110 ? -9.078 5.941 6.711 1 95.06 110 MET A N 1
ATOM 888 C CA . MET A 1 110 ? -9.039 6.09 5.258 1 95.06 110 MET A CA 1
ATOM 889 C C . MET A 1 110 ? -7.676 5.703 4.699 1 95.06 110 MET A C 1
ATOM 891 O O . MET A 1 110 ? -7.586 4.992 3.699 1 95.06 110 MET A O 1
ATOM 895 N N . VAL A 1 111 ? -6.613 6.121 5.301 1 93.62 111 VAL A N 1
ATOM 896 C CA . VAL A 1 111 ? -5.262 5.797 4.859 1 93.62 111 VAL A CA 1
ATOM 897 C C . VAL A 1 111 ? -5.055 4.285 4.891 1 93.62 111 VAL A C 1
ATOM 899 O O . VAL A 1 111 ? -4.516 3.705 3.945 1 93.62 111 VAL A O 1
ATOM 902 N N . HIS A 1 112 ? -5.516 3.646 5.906 1 96 112 HIS A N 1
ATOM 903 C CA . HIS A 1 112 ? -5.367 2.201 6.016 1 96 112 HIS A CA 1
ATOM 904 C C . HIS A 1 112 ? -6.176 1.479 4.941 1 96 112 HIS A C 1
ATOM 906 O O . HIS A 1 112 ? -5.719 0.479 4.383 1 96 112 HIS A O 1
ATOM 912 N N . MET A 1 113 ? -7.344 2.012 4.652 1 97.69 113 MET A N 1
ATOM 913 C CA . MET A 1 113 ? -8.148 1.382 3.613 1 97.69 113 MET A CA 1
ATOM 914 C C . MET A 1 113 ? -7.527 1.599 2.236 1 97.69 113 MET A C 1
ATOM 916 O O . MET A 1 113 ? -7.59 0.717 1.378 1 97.69 113 MET A O 1
ATOM 920 N N . GLN A 1 114 ? -6.961 2.766 2.053 1 96.56 114 GLN A N 1
ATOM 921 C CA . GLN A 1 114 ? -6.203 2.977 0.822 1 96.56 114 GLN A CA 1
ATOM 922 C C . GLN A 1 114 ? -5.039 1.995 0.718 1 96.56 114 GLN A C 1
ATOM 924 O O . GLN A 1 114 ? -4.754 1.477 -0.363 1 96.56 114 GLN A O 1
ATOM 929 N N . LEU A 1 115 ? -4.418 1.687 1.82 1 96.38 115 LEU A N 1
ATOM 930 C CA . LEU A 1 115 ? -3.326 0.72 1.82 1 96.38 115 LEU A CA 1
ATOM 931 C C . LEU A 1 115 ? -3.828 -0.669 1.441 1 96.38 115 LEU A C 1
ATOM 933 O O . LEU A 1 115 ? -3.18 -1.379 0.67 1 96.38 115 LEU A O 1
ATOM 937 N N . VAL A 1 116 ? -4.945 -1.046 1.957 1 97.75 116 VAL A N 1
ATOM 938 C CA . VAL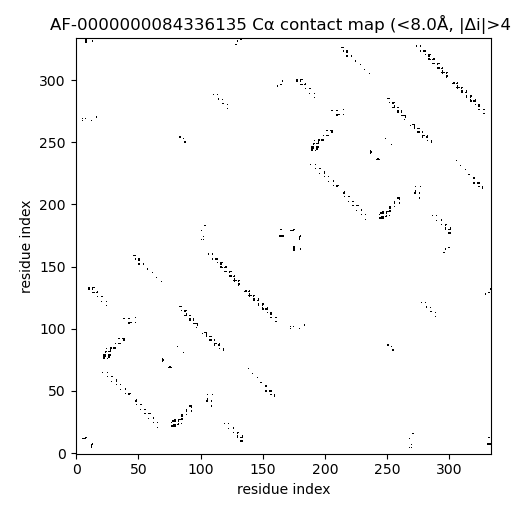 A 1 116 ? -5.555 -2.312 1.568 1 97.75 116 VAL A CA 1
ATOM 939 C C . VAL A 1 116 ? -5.73 -2.359 0.051 1 97.75 116 VAL A C 1
ATOM 941 O O . VAL A 1 116 ? -5.355 -3.344 -0.592 1 97.75 116 VAL A O 1
ATOM 944 N N . GLU A 1 117 ? -6.277 -1.312 -0.488 1 98.25 117 GLU A N 1
ATOM 945 C CA . GLU A 1 117 ? -6.5 -1.28 -1.93 1 98.25 117 GLU A CA 1
ATOM 946 C C . GLU A 1 117 ? -5.184 -1.342 -2.697 1 98.25 117 GLU A C 1
ATOM 948 O O . GLU A 1 117 ? -5.105 -1.965 -3.758 1 98.25 117 GLU A O 1
ATOM 953 N N . HIS A 1 118 ? -4.203 -0.741 -2.205 1 96.94 118 HIS A N 1
ATOM 954 C CA . HIS A 1 118 ? -2.918 -0.794 -2.891 1 96.94 118 HIS A CA 1
ATOM 955 C C . HIS A 1 118 ? -2.314 -2.193 -2.822 1 96.94 118 HIS A C 1
ATOM 957 O O . HIS A 1 118 ? -1.673 -2.645 -3.773 1 96.94 118 HIS A O 1
ATOM 963 N N . VAL A 1 119 ? -2.537 -2.924 -1.701 1 96.69 119 VAL A N 1
ATOM 964 C CA . VAL A 1 119 ? -2.16 -4.332 -1.671 1 96.69 119 VAL A CA 1
ATOM 965 C C . VAL A 1 119 ? -2.922 -5.094 -2.754 1 96.69 119 VAL A C 1
ATOM 967 O O . VAL A 1 119 ? -2.34 -5.914 -3.469 1 96.69 119 VAL A O 1
ATOM 970 N N . ASN A 1 120 ? -4.176 -4.832 -2.857 1 98.19 120 ASN A N 1
ATOM 971 C CA . ASN A 1 120 ? -4.988 -5.461 -3.893 1 98.19 120 ASN A CA 1
ATOM 972 C C . ASN A 1 120 ? -4.449 -5.16 -5.289 1 98.19 120 ASN A C 1
ATOM 974 O O . ASN A 1 120 ? -4.273 -6.074 -6.098 1 98.19 120 ASN A O 1
ATOM 978 N N . ILE A 1 121 ? -4.176 -3.945 -5.492 1 97.56 121 ILE A N 1
ATOM 979 C CA . ILE A 1 121 ? -3.711 -3.494 -6.797 1 97.56 121 ILE A CA 1
ATOM 980 C C . ILE A 1 121 ? -2.416 -4.219 -7.16 1 97.56 121 ILE A C 1
ATOM 982 O O . ILE A 1 121 ? -2.295 -4.773 -8.258 1 97.56 121 ILE A O 1
ATOM 986 N N . ILE A 1 122 ? -1.483 -4.285 -6.266 1 96.5 122 ILE A N 1
ATOM 987 C CA . ILE A 1 122 ? -0.215 -4.969 -6.496 1 96.5 122 ILE A CA 1
ATOM 988 C C . ILE A 1 122 ? -0.466 -6.449 -6.758 1 96.5 122 ILE A C 1
ATOM 990 O O . ILE A 1 122 ? 0.053 -7.012 -7.727 1 96.5 122 ILE A O 1
ATOM 994 N N . SER A 1 123 ? -1.301 -7.047 -5.953 1 97.25 123 SER A N 1
ATOM 995 C CA . SER A 1 123 ? -1.558 -8.477 -6.039 1 97.25 123 SER A CA 1
ATOM 996 C C . SER A 1 123 ? -2.244 -8.844 -7.352 1 97.25 123 SER A C 1
ATOM 998 O O . SER A 1 123 ? -1.831 -9.781 -8.039 1 97.25 123 SER A O 1
ATOM 1000 N N . TYR A 1 124 ? -3.24 -8.07 -7.703 1 98.19 124 TYR A N 1
ATOM 1001 C CA . TYR A 1 124 ? -3.996 -8.383 -8.914 1 98.19 124 TYR A CA 1
ATOM 1002 C C . TYR A 1 124 ? -3.15 -8.156 -10.156 1 98.19 124 TYR A C 1
ATOM 1004 O O . TYR A 1 124 ? -3.297 -8.867 -11.156 1 98.19 124 TYR A O 1
ATOM 1012 N N . ARG A 1 125 ? -2.322 -7.168 -10.109 1 95.44 125 ARG A N 1
ATOM 1013 C CA . ARG A 1 125 ? -1.393 -6.984 -11.219 1 95.44 125 ARG A CA 1
ATOM 1014 C C . ARG A 1 125 ? -0.507 -8.211 -11.398 1 95.44 125 ARG A C 1
ATOM 1016 O O . ARG A 1 125 ? -0.298 -8.68 -12.516 1 95.44 125 ARG A O 1
ATOM 1023 N N . MET A 1 126 ? 0.02 -8.719 -10.312 1 95.06 126 MET A N 1
ATOM 1024 C CA . MET A 1 126 ? 0.879 -9.898 -10.359 1 95.06 126 MET A CA 1
ATOM 1025 C C . MET A 1 126 ? 0.099 -11.125 -10.836 1 95.06 126 MET A C 1
ATOM 1027 O O . MET A 1 126 ? 0.555 -11.852 -11.719 1 95.06 126 MET A O 1
ATOM 1031 N N . LEU A 1 127 ? -1.084 -11.258 -10.336 1 97.81 127 LEU A N 1
ATOM 1032 C CA . LEU A 1 127 ? -1.898 -12.422 -10.656 1 97.81 127 LEU A CA 1
ATOM 1033 C C . LEU A 1 127 ? -2.338 -12.391 -12.117 1 97.81 127 LEU A C 1
ATOM 1035 O O . LEU A 1 127 ? -2.348 -13.422 -12.789 1 97.81 127 LEU A O 1
ATOM 1039 N N . ARG A 1 128 ? -2.699 -11.211 -12.57 1 97.25 128 ARG A N 1
ATOM 1040 C CA . ARG A 1 128 ? -3.08 -11.086 -13.969 1 97.25 128 ARG A CA 1
ATOM 1041 C C . ARG A 1 128 ? -1.911 -11.422 -14.891 1 97.25 128 ARG A C 1
ATOM 1043 O O . ARG A 1 128 ? -2.09 -12.078 -15.914 1 97.25 128 ARG A O 1
ATOM 1050 N N . ARG A 1 129 ? -0.746 -10.992 -14.555 1 95.06 129 ARG A N 1
ATOM 1051 C CA . ARG A 1 129 ? 0.441 -11.273 -15.359 1 95.06 129 ARG A CA 1
ATOM 1052 C C . ARG A 1 129 ? 0.733 -12.766 -15.398 1 95.06 129 ARG A C 1
ATOM 1054 O O . ARG A 1 129 ? 0.989 -13.328 -16.469 1 95.06 129 ARG A O 1
ATOM 1061 N N . LEU A 1 130 ? 0.72 -13.383 -14.25 1 96.31 130 LEU A N 1
ATOM 1062 C CA . LEU A 1 130 ? 0.961 -14.82 -14.172 1 96.31 130 LEU A CA 1
ATOM 1063 C C . LEU A 1 130 ? -0.085 -15.586 -14.977 1 96.31 130 LEU A C 1
ATOM 1065 O O . LEU A 1 130 ? 0.248 -16.531 -15.695 1 96.31 130 LEU A O 1
ATOM 1069 N N . ALA A 1 131 ? -1.335 -15.18 -14.828 1 98 131 ALA A N 1
ATOM 1070 C CA . ALA A 1 131 ? -2.402 -15.812 -15.594 1 98 131 ALA A CA 1
ATOM 1071 C C . ALA A 1 131 ? -2.148 -15.68 -17.094 1 98 131 ALA A C 1
ATOM 1073 O O . ALA A 1 131 ? -2.369 -16.625 -17.859 1 98 131 ALA A O 1
ATOM 1074 N N . SER A 1 132 ? -1.731 -14.516 -17.484 1 96.94 132 SER A N 1
ATOM 1075 C CA . SER A 1 132 ? -1.414 -14.281 -18.891 1 96.94 132 SER A CA 1
ATOM 1076 C C . SER A 1 132 ? -0.298 -15.203 -19.359 1 96.94 132 SER A C 1
ATOM 1078 O O . SER A 1 132 ? -0.401 -15.812 -20.422 1 96.94 132 SER A O 1
ATOM 1080 N N . LEU A 1 133 ? 0.757 -15.375 -18.625 1 95 133 LEU A N 1
ATOM 1081 C CA . LEU A 1 133 ? 1.896 -16.219 -18.969 1 95 133 LEU A CA 1
ATOM 1082 C C . LEU A 1 133 ? 1.477 -17.688 -19.078 1 95 133 LEU A C 1
ATOM 1084 O O . LEU A 1 133 ? 2.02 -18.438 -19.891 1 95 133 LEU A O 1
ATOM 1088 N N . LEU A 1 134 ? 0.483 -18.031 -18.328 1 96.62 134 LEU A N 1
ATOM 1089 C CA . LEU A 1 134 ? 0.016 -19.422 -18.266 1 96.62 134 LEU A CA 1
ATOM 1090 C C . LEU A 1 134 ? -1.109 -19.656 -19.266 1 96.62 134 LEU A C 1
ATOM 1092 O O . LEU A 1 134 ? -1.632 -20.766 -19.359 1 96.62 134 LEU A O 1
ATOM 1096 N N . ASN A 1 135 ? -1.512 -18.625 -19.906 1 97.31 135 ASN A N 1
ATOM 1097 C CA . ASN A 1 135 ? -2.586 -18.656 -20.891 1 97.31 135 ASN A CA 1
ATOM 1098 C C . ASN A 1 135 ? -3.926 -19.016 -20.25 1 97.31 135 ASN A C 1
ATOM 1100 O O . ASN A 1 135 ? -4.738 -19.719 -20.844 1 97.31 135 ASN A O 1
ATOM 1104 N N . TYR A 1 136 ? -4.098 -18.609 -19 1 97.88 136 TYR A N 1
ATOM 1105 C CA . TYR A 1 136 ? -5.387 -18.672 -18.312 1 97.88 136 TYR A CA 1
ATOM 1106 C C . TYR A 1 136 ? -6.25 -17.469 -18.656 1 97.88 136 TYR A C 1
ATOM 1108 O O . TYR A 1 136 ? -6.457 -16.594 -17.812 1 97.88 136 TYR A O 1
ATOM 1116 N N . LYS A 1 137 ? -6.859 -17.453 -19.766 1 98.38 137 LYS A N 1
ATOM 1117 C CA . LYS A 1 137 ? -7.508 -16.25 -20.297 1 98.38 137 LYS A CA 1
ATOM 1118 C C . LYS A 1 137 ? -8.688 -15.828 -19.438 1 98.38 137 LYS A C 1
ATOM 1120 O O . LYS A 1 137 ? -8.852 -14.648 -19.125 1 98.38 137 LYS A O 1
ATOM 1125 N N . GLU A 1 138 ? -9.461 -16.734 -19.078 1 98.62 138 GLU A N 1
ATOM 1126 C CA . GLU A 1 138 ? -10.617 -16.406 -18.25 1 98.62 138 GLU A CA 1
ATOM 1127 C C . GLU A 1 138 ? -10.188 -15.875 -16.891 1 98.62 138 GLU A C 1
ATOM 1129 O O . GLU A 1 138 ? -10.742 -14.891 -16.406 1 98.62 138 GLU A O 1
ATOM 1134 N N . ILE A 1 139 ? -9.227 -16.484 -16.281 1 98.75 139 ILE A N 1
ATOM 1135 C CA . ILE A 1 139 ? -8.711 -16.078 -14.984 1 98.75 139 ILE A CA 1
ATOM 1136 C C . ILE A 1 139 ? -8.102 -14.68 -15.094 1 98.75 139 ILE A C 1
ATOM 1138 O O . ILE A 1 139 ? -8.305 -13.836 -14.211 1 98.75 139 ILE A O 1
ATOM 1142 N N . GLU A 1 140 ? -7.324 -14.461 -16.172 1 98.62 140 GLU A N 1
ATOM 1143 C CA . GLU A 1 140 ? -6.75 -13.141 -16.406 1 98.62 140 GLU A CA 1
ATOM 1144 C C . GLU A 1 140 ? -7.824 -12.055 -16.406 1 98.62 140 GLU A C 1
ATOM 1146 O O . GLU A 1 140 ? -7.66 -11.016 -15.766 1 98.62 140 GLU A O 1
ATOM 1151 N N . GLN A 1 141 ? -8.938 -12.344 -17.062 1 98.69 141 GLN A N 1
ATOM 1152 C CA . GLN A 1 141 ? -10.031 -11.375 -17.141 1 98.69 141 GLN A CA 1
ATOM 1153 C C . GLN A 1 141 ? -10.633 -11.125 -15.766 1 98.69 141 GLN A C 1
ATOM 1155 O O . GLN A 1 141 ? -10.961 -9.992 -15.422 1 98.69 141 GLN A O 1
ATOM 1160 N N . LEU A 1 142 ? -10.781 -12.133 -14.977 1 98.75 142 LEU A N 1
ATOM 1161 C CA . LEU A 1 142 ? -11.305 -11.984 -13.625 1 98.75 142 LEU A CA 1
ATOM 1162 C C . LEU A 1 142 ? -10.375 -11.125 -12.773 1 98.75 142 LEU A C 1
ATOM 1164 O O . LEU A 1 142 ? -10.836 -10.297 -11.984 1 98.75 142 LEU A O 1
ATOM 1168 N N . MET A 1 143 ? -9.07 -11.312 -12.883 1 98.69 143 MET A N 1
ATOM 1169 C CA . MET A 1 143 ? -8.102 -10.531 -12.133 1 98.69 143 MET A CA 1
ATOM 1170 C C . MET A 1 143 ? -8.133 -9.07 -12.562 1 98.69 143 MET A C 1
ATOM 1172 O O . MET A 1 143 ? -7.93 -8.164 -11.75 1 98.69 143 MET A O 1
ATOM 1176 N N . VAL A 1 144 ? -8.391 -8.828 -13.891 1 98.56 144 VAL A N 1
ATOM 1177 C CA . VAL A 1 144 ? -8.523 -7.465 -14.383 1 98.56 144 VAL A CA 1
ATOM 1178 C C . VAL A 1 144 ? -9.734 -6.797 -13.727 1 98.56 144 VAL A C 1
ATOM 1180 O O . VAL A 1 144 ? -9.664 -5.641 -13.312 1 98.56 144 VAL A O 1
ATOM 1183 N N . GLU A 1 145 ? -10.789 -7.5 -13.648 1 98.69 145 GLU A N 1
ATOM 1184 C CA . GLU A 1 145 ? -11.992 -6.965 -13.008 1 98.69 145 GLU A CA 1
ATOM 1185 C C . GLU A 1 145 ? -11.727 -6.609 -11.547 1 98.69 145 GLU A C 1
ATOM 1187 O O . GLU A 1 145 ? -12.109 -5.535 -11.086 1 98.69 145 GLU A O 1
ATOM 1192 N N . CYS A 1 146 ? -11.062 -7.496 -10.805 1 98.75 146 CYS A N 1
ATOM 1193 C CA . CYS A 1 146 ? -10.703 -7.227 -9.414 1 98.75 146 CYS A CA 1
ATOM 1194 C C . CYS A 1 146 ? -9.797 -6.008 -9.312 1 98.75 146 CYS A C 1
ATOM 1196 O O . CYS A 1 146 ? -9.984 -5.156 -8.445 1 98.75 146 CYS A O 1
ATOM 1198 N N . PHE A 1 147 ? -8.844 -5.934 -10.18 1 98.5 147 PHE A N 1
ATOM 1199 C CA . PHE A 1 147 ? -7.906 -4.816 -10.25 1 98.5 147 PHE A CA 1
ATOM 1200 C C . PHE A 1 147 ? -8.648 -3.498 -10.414 1 98.5 147 PHE A C 1
ATOM 1202 O O . PHE A 1 147 ? -8.414 -2.547 -9.664 1 98.5 147 PHE A O 1
ATOM 1209 N N . ASP A 1 148 ? -9.547 -3.471 -11.367 1 98.44 148 ASP A N 1
ATOM 1210 C CA . ASP A 1 148 ? -10.289 -2.25 -11.672 1 98.44 148 ASP A CA 1
ATOM 1211 C C . ASP A 1 148 ? -11.18 -1.842 -10.5 1 98.44 148 ASP A C 1
ATOM 1213 O O . ASP A 1 148 ? -11.297 -0.654 -10.195 1 98.44 148 ASP A O 1
ATOM 1217 N N . GLU A 1 149 ? -11.789 -2.799 -9.898 1 98.44 149 GLU A N 1
ATOM 1218 C CA . GLU A 1 149 ? -12.609 -2.52 -8.719 1 98.44 149 GLU A CA 1
ATOM 1219 C C . GLU A 1 149 ? -11.789 -1.878 -7.609 1 98.44 149 GLU A C 1
ATOM 1221 O O . GLU A 1 149 ? -12.227 -0.91 -6.984 1 98.44 149 GLU A O 1
ATOM 1226 N N . SER A 1 150 ? -10.586 -2.4 -7.344 1 98.19 150 SER A N 1
ATOM 1227 C CA . SER A 1 150 ? -9.719 -1.87 -6.301 1 98.19 150 SER A CA 1
ATOM 1228 C C . SER A 1 150 ? -9.258 -0.456 -6.633 1 98.19 150 SER A C 1
ATOM 1230 O O . SER A 1 150 ? -9.156 0.395 -5.746 1 98.19 150 SER A O 1
ATOM 1232 N N . ARG A 1 151 ? -8.984 -0.217 -7.879 1 97.5 151 ARG A N 1
ATOM 1233 C CA . ARG A 1 151 ? -8.625 1.132 -8.312 1 97.5 151 ARG A CA 1
ATOM 1234 C C . ARG A 1 151 ? -9.773 2.104 -8.07 1 97.5 151 ARG A C 1
ATOM 1236 O O . ARG A 1 151 ? -9.555 3.234 -7.625 1 97.5 151 ARG A O 1
ATOM 1243 N N . ASP A 1 152 ? -10.938 1.666 -8.391 1 98.06 152 ASP A N 1
ATOM 1244 C CA . ASP A 1 152 ? -12.117 2.51 -8.203 1 98.06 152 ASP A CA 1
ATOM 1245 C C . ASP A 1 152 ? -12.336 2.824 -6.723 1 98.06 152 ASP A C 1
ATOM 1247 O O . ASP A 1 152 ? -12.664 3.957 -6.367 1 98.06 152 ASP A O 1
ATOM 1251 N N . ASP A 1 153 ? -12.203 1.81 -5.898 1 97.88 153 ASP A N 1
ATOM 1252 C CA . ASP A 1 153 ? -12.312 2.035 -4.461 1 97.88 153 ASP A CA 1
ATOM 1253 C C . ASP A 1 153 ? -11.273 3.049 -3.982 1 97.88 153 ASP A C 1
ATOM 1255 O O . ASP A 1 153 ? -11.602 3.961 -3.217 1 97.88 153 ASP A O 1
ATOM 1259 N N . ASP A 1 154 ? -10.047 2.881 -4.383 1 97.44 154 ASP A N 1
ATOM 1260 C CA . ASP A 1 154 ? -8.977 3.799 -3.996 1 97.44 154 ASP A CA 1
ATOM 1261 C C . ASP A 1 154 ? -9.305 5.227 -4.43 1 97.44 154 ASP A C 1
ATOM 1263 O O . ASP A 1 154 ? -9.07 6.176 -3.68 1 97.44 154 ASP A O 1
ATOM 1267 N N . LYS A 1 155 ? -9.781 5.379 -5.684 1 96.5 155 LYS A N 1
ATOM 1268 C CA . LYS A 1 155 ? -10.18 6.691 -6.195 1 96.5 155 LYS A CA 1
ATOM 1269 C C . LYS A 1 155 ? -11.266 7.316 -5.324 1 96.5 155 LYS A C 1
ATOM 1271 O O . LYS A 1 155 ? -11.242 8.523 -5.062 1 96.5 155 LYS A O 1
ATOM 1276 N N . LEU A 1 156 ? -12.203 6.527 -4.922 1 96.81 156 LEU A N 1
ATOM 1277 C CA . LEU A 1 156 ? -13.273 7.012 -4.059 1 96.81 156 LEU A CA 1
ATOM 1278 C C . LEU A 1 156 ? -12.719 7.543 -2.744 1 96.81 156 LEU A C 1
ATOM 1280 O O . LEU A 1 156 ? -13.117 8.617 -2.281 1 96.81 156 LEU A O 1
ATOM 1284 N N . PHE A 1 157 ? -11.773 6.801 -2.105 1 96.62 157 PHE A N 1
ATOM 1285 C CA . PHE A 1 157 ? -11.148 7.25 -0.866 1 96.62 157 PHE A CA 1
ATOM 1286 C C . PHE A 1 157 ? -10.398 8.555 -1.08 1 96.62 157 PHE A C 1
ATOM 1288 O O . PHE A 1 157 ? -10.438 9.453 -0.232 1 96.62 157 PHE A O 1
ATOM 1295 N N . LEU A 1 158 ? -9.742 8.625 -2.242 1 93.44 158 LEU A N 1
ATOM 1296 C CA . LEU A 1 158 ? -9.016 9.844 -2.578 1 93.44 158 LEU A CA 1
ATOM 1297 C C . LEU A 1 158 ? -9.961 11.039 -2.67 1 93.44 158 LEU A C 1
ATOM 1299 O O . LEU A 1 158 ? -9.656 12.117 -2.164 1 93.44 158 LEU A O 1
ATOM 1303 N N . MET A 1 159 ? -11.078 10.859 -3.32 1 94.31 159 MET A N 1
ATOM 1304 C CA . MET A 1 159 ? -12.078 11.914 -3.473 1 94.31 159 MET A CA 1
ATOM 1305 C C . MET A 1 159 ? -12.625 12.344 -2.115 1 94.31 159 MET A C 1
ATOM 1307 O O . MET A 1 159 ? -12.789 13.539 -1.856 1 94.31 159 MET A O 1
ATOM 1311 N N . ILE A 1 160 ? -12.867 11.43 -1.282 1 93.56 160 ILE A N 1
ATOM 1312 C CA . ILE A 1 160 ? -13.383 11.719 0.052 1 93.56 160 ILE A CA 1
ATOM 1313 C C . ILE A 1 160 ? -12.352 12.516 0.841 1 93.56 160 ILE A C 1
ATOM 1315 O O . ILE A 1 160 ? -12.688 13.523 1.473 1 93.56 160 ILE A O 1
ATOM 1319 N N . ALA A 1 161 ? -11.109 12.055 0.801 1 90.19 161 ALA A N 1
ATOM 1320 C CA . ALA A 1 161 ? -10.031 12.75 1.504 1 90.19 161 ALA A CA 1
ATOM 1321 C C . ALA A 1 161 ? -9.922 14.203 1.034 1 90.19 161 ALA A C 1
ATOM 1323 O O . ALA A 1 161 ? -9.82 15.117 1.851 1 90.19 161 ALA A O 1
ATOM 1324 N N . ASP A 1 162 ? -9.969 14.367 -0.267 1 88.44 162 ASP A N 1
ATOM 1325 C CA . ASP A 1 162 ? -9.852 15.703 -0.841 1 88.44 162 ASP A CA 1
ATOM 1326 C C . ASP A 1 162 ? -11 16.594 -0.387 1 88.44 162 ASP A C 1
ATOM 1328 O O . ASP A 1 162 ? -10.797 17.766 -0.053 1 88.44 162 ASP A O 1
ATOM 1332 N N . GLU A 1 163 ? -12.141 16.078 -0.389 1 86.38 163 GLU A N 1
ATOM 1333 C CA . GLU A 1 163 ? -13.312 16.828 0.041 1 86.38 163 GLU A CA 1
ATOM 1334 C C . GLU A 1 163 ? -13.273 17.109 1.541 1 86.38 163 GLU A C 1
ATOM 1336 O O . GLU A 1 163 ? -13.617 18.203 1.984 1 86.38 163 GLU A O 1
ATOM 1341 N N . TYR A 1 164 ? -12.828 16.125 2.23 1 83.12 164 TYR A N 1
ATOM 1342 C CA . TYR A 1 164 ? -12.797 16.234 3.686 1 83.12 164 TYR A CA 1
ATOM 1343 C C . TYR A 1 164 ? -11.75 17.234 4.137 1 83.12 164 TYR A C 1
ATOM 1345 O O . TYR A 1 164 ? -11.961 17.984 5.102 1 83.12 164 TYR A O 1
ATOM 1353 N N . LEU A 1 165 ? -10.602 17.266 3.469 1 81.38 165 LEU A N 1
ATOM 1354 C CA . LEU A 1 165 ? -9.523 18.188 3.812 1 81.38 165 LEU A CA 1
ATOM 1355 C C . LEU A 1 165 ? -9.836 19.594 3.332 1 81.38 165 LEU A C 1
ATOM 1357 O O . LEU A 1 165 ? -9.383 20.578 3.93 1 81.38 165 LEU A O 1
ATOM 1361 N N . GLY A 1 166 ? -10.43 19.672 2.092 1 74.94 166 GLY A N 1
ATOM 1362 C CA . GLY A 1 166 ? -10.695 20.969 1.482 1 74.94 166 GLY A CA 1
ATOM 1363 C C . GLY A 1 166 ? -11.984 21.609 1.967 1 74.94 166 GLY A C 1
ATOM 1364 O O . GLY A 1 166 ? -12.242 22.781 1.703 1 74.94 166 GLY A O 1
ATOM 1365 N N . ALA A 1 167 ? -12.859 20.75 2.539 1 58.38 167 ALA A N 1
ATOM 1366 C CA . ALA A 1 167 ? -14.125 21.328 2.994 1 58.38 167 ALA A CA 1
ATOM 1367 C C . ALA A 1 167 ? -13.945 22.062 4.316 1 58.38 167 ALA A C 1
ATOM 1369 O O . ALA A 1 167 ? -13.023 21.766 5.082 1 58.38 167 ALA A O 1
ATOM 1370 N N . MET B 1 1 ? -19.172 26.141 26.922 1 27.69 1 MET B N 1
ATOM 1371 C CA . MET B 1 1 ? -17.891 26.203 26.219 1 27.69 1 MET B CA 1
ATOM 1372 C C . MET B 1 1 ? -18 25.547 24.844 1 27.69 1 MET B C 1
ATOM 1374 O O . MET B 1 1 ? -18.484 24.422 24.719 1 27.69 1 MET B O 1
ATOM 1378 N N . GLU B 1 2 ? -18.25 26.156 23.703 1 33 2 GLU B N 1
ATOM 1379 C CA . GLU B 1 2 ? -18.719 25.734 22.391 1 33 2 GLU B CA 1
ATOM 1380 C C . GLU B 1 2 ? -17.891 24.578 21.844 1 33 2 GLU B C 1
ATOM 1382 O O . GLU B 1 2 ? -16.656 24.625 21.859 1 33 2 GLU B O 1
ATOM 1387 N N . ASN B 1 3 ? -18.078 23.328 22.016 1 34.97 3 ASN B N 1
ATOM 1388 C CA . ASN B 1 3 ? -17.422 22.078 21.641 1 34.97 3 ASN B CA 1
ATOM 1389 C C . ASN B 1 3 ? -16.734 22.172 20.297 1 34.97 3 ASN B C 1
ATOM 1391 O O . ASN B 1 3 ? -17.391 22.156 19.25 1 34.97 3 ASN B O 1
ATOM 1395 N N . THR B 1 4 ? -15.953 23.219 19.906 1 38.72 4 THR B N 1
ATOM 1396 C CA . THR B 1 4 ? -15.422 23.781 18.672 1 38.72 4 THR B CA 1
ATOM 1397 C C . THR B 1 4 ? -14.875 22.688 17.766 1 38.72 4 THR B C 1
ATOM 1399 O O . THR B 1 4 ? -13.812 22.125 18.031 1 38.72 4 THR B O 1
ATOM 1402 N N . SER B 1 5 ? -15.672 21.703 17.234 1 48.19 5 SER B N 1
ATOM 1403 C CA . SER B 1 5 ? -15.508 20.625 16.266 1 48.19 5 SER B CA 1
ATOM 1404 C C . SER B 1 5 ? -14.508 20.984 15.172 1 48.19 5 SER B C 1
ATOM 1406 O O . SER B 1 5 ? -14.742 21.922 14.406 1 48.19 5 SER B O 1
ATOM 1408 N N . HIS B 1 6 ? -13.25 21.094 15.461 1 60.56 6 HIS B N 1
ATOM 1409 C CA . HIS B 1 6 ? -12.148 21.578 14.633 1 60.56 6 HIS B CA 1
ATOM 1410 C C . HIS B 1 6 ? -12.281 21.062 13.203 1 60.56 6 HIS B C 1
ATOM 1412 O O . HIS B 1 6 ? -12.242 19.859 12.961 1 60.56 6 HIS B O 1
ATOM 1418 N N . LYS B 1 7 ? -12.992 21.891 12.383 1 67.31 7 LYS B N 1
ATOM 1419 C CA . LYS B 1 7 ? -13.258 21.625 10.969 1 67.31 7 LYS B CA 1
ATOM 1420 C C . LYS B 1 7 ? -11.961 21.359 10.211 1 67.31 7 LYS B C 1
ATOM 1422 O O . LYS B 1 7 ? -10.961 22.047 10.414 1 67.31 7 LYS B O 1
ATOM 1427 N N . ALA B 1 8 ? -11.992 20.312 9.445 1 70.19 8 ALA B N 1
ATOM 1428 C CA . ALA B 1 8 ? -10.852 19.922 8.625 1 70.19 8 ALA B CA 1
ATOM 1429 C C . ALA B 1 8 ? -10.383 21.078 7.75 1 70.19 8 ALA B C 1
ATOM 1431 O O . ALA B 1 8 ? -9.211 21.141 7.379 1 70.19 8 ALA B O 1
ATOM 1432 N N . SER B 1 9 ? -11.211 22.062 7.621 1 77.81 9 SER B N 1
ATOM 1433 C CA . SER B 1 9 ? -10.875 23.172 6.742 1 77.81 9 SER B CA 1
ATOM 1434 C C . SER B 1 9 ? -10.172 24.297 7.512 1 77.81 9 SER B C 1
ATOM 1436 O O . SER B 1 9 ? -9.656 25.234 6.914 1 77.81 9 SER B O 1
ATOM 1438 N N . ASP B 1 10 ? -10.055 24.172 8.781 1 85.94 10 ASP B N 1
ATOM 1439 C CA . ASP B 1 10 ? -9.297 25.109 9.609 1 85.94 10 ASP B CA 1
ATOM 1440 C C . ASP B 1 10 ? -7.797 24.969 9.359 1 85.94 10 ASP B C 1
ATOM 1442 O O . ASP B 1 10 ? -7.234 23.891 9.492 1 85.94 10 ASP B O 1
ATOM 1446 N N . PRO B 1 11 ? -7.188 26.094 9 1 89.31 11 PRO B N 1
ATOM 1447 C CA . PRO B 1 11 ? -5.758 26.047 8.68 1 89.31 11 PRO B CA 1
ATOM 1448 C C . PRO B 1 11 ? -4.918 25.5 9.836 1 89.31 11 PRO B C 1
ATOM 1450 O O . PRO B 1 11 ? -3.891 24.859 9.602 1 89.31 11 PRO B O 1
ATOM 1453 N N . LEU B 1 12 ? -5.379 25.766 11.016 1 90.38 12 LEU B N 1
ATOM 1454 C CA . LEU B 1 12 ? -4.645 25.25 12.164 1 90.38 12 LEU B CA 1
ATOM 1455 C C . LEU B 1 12 ? -4.754 23.719 12.234 1 90.38 12 LEU B C 1
ATOM 1457 O O . LEU B 1 12 ? -3.775 23.047 12.555 1 90.38 12 LEU B O 1
ATOM 1461 N N . VAL B 1 13 ? -5.875 23.25 11.945 1 88.75 13 VAL B N 1
ATOM 1462 C CA . VAL B 1 13 ? -6.09 21.797 11.922 1 88.75 13 VAL B CA 1
ATOM 1463 C C . VAL B 1 13 ? -5.312 21.188 10.758 1 88.75 13 VAL B C 1
ATOM 1465 O O . VAL B 1 13 ? -4.676 20.141 10.914 1 88.75 13 VAL B O 1
ATOM 1468 N N . GLN B 1 14 ? -5.348 21.859 9.641 1 92.25 14 GLN B N 1
ATOM 1469 C CA . GLN B 1 14 ? -4.621 21.375 8.477 1 92.25 14 GLN B CA 1
ATOM 1470 C C . GLN B 1 14 ? -3.121 21.312 8.75 1 92.25 14 GLN B C 1
ATOM 1472 O O . GLN B 1 14 ? -2.449 20.359 8.328 1 92.25 14 GLN B O 1
ATOM 1477 N N . LYS B 1 15 ? -2.678 22.312 9.406 1 94.88 15 LYS B N 1
ATOM 1478 C CA . LYS B 1 15 ? -1.265 22.312 9.773 1 94.88 15 LYS B CA 1
ATOM 1479 C C . LYS B 1 15 ? -0.934 21.156 10.711 1 94.88 15 LYS B C 1
ATOM 1481 O O . LYS B 1 15 ? 0.08 20.484 10.539 1 94.88 15 LYS B O 1
ATOM 1486 N N . ASP B 1 16 ? -1.786 20.953 11.703 1 92.81 16 ASP B N 1
ATOM 1487 C CA . ASP B 1 16 ? -1.579 19.844 12.633 1 92.81 16 ASP B CA 1
ATOM 1488 C C . ASP B 1 16 ? -1.612 18.5 11.906 1 92.81 16 ASP B C 1
ATOM 1490 O O . ASP B 1 16 ? -0.821 17.609 12.211 1 92.81 16 ASP B O 1
ATOM 1494 N N . LEU B 1 17 ? -2.535 18.422 11.023 1 92.75 17 LEU B N 1
ATOM 1495 C CA . LEU B 1 17 ? -2.613 17.203 10.219 1 92.75 17 LEU B CA 1
ATOM 1496 C C . LEU B 1 17 ? -1.345 17.016 9.398 1 92.75 17 LEU B C 1
ATOM 1498 O O . LEU B 1 17 ? -0.819 15.898 9.305 1 92.75 17 LEU B O 1
ATOM 1502 N N . PHE B 1 18 ? -0.923 18.109 8.789 1 96.88 18 PHE B N 1
ATOM 1503 C CA . PHE B 1 18 ? 0.298 18.047 7.992 1 96.88 18 PHE B CA 1
ATOM 1504 C C . PHE B 1 18 ? 1.464 17.531 8.828 1 96.88 18 PHE B C 1
ATOM 1506 O O . PHE B 1 18 ? 2.15 16.578 8.43 1 96.88 18 PHE B O 1
ATOM 1513 N N . ILE B 1 19 ? 1.625 18.094 9.961 1 96.56 19 ILE B N 1
ATOM 1514 C CA . ILE B 1 19 ? 2.748 17.734 10.82 1 96.56 19 ILE B CA 1
ATOM 1515 C C . ILE B 1 19 ? 2.594 16.297 11.297 1 96.56 19 ILE B C 1
ATOM 1517 O O . ILE B 1 19 ? 3.574 15.547 11.375 1 96.56 19 ILE B O 1
ATOM 1521 N N . TYR B 1 20 ? 1.427 15.891 11.562 1 94.25 20 TYR B N 1
ATOM 1522 C CA . TYR B 1 20 ? 1.148 14.531 12.008 1 94.25 20 TYR B CA 1
ATOM 1523 C C . TYR B 1 20 ? 1.579 13.508 10.961 1 94.25 20 TYR B C 1
ATOM 1525 O O . TYR B 1 20 ? 2.309 12.57 11.273 1 94.25 20 TYR B O 1
ATOM 1533 N N . TYR B 1 21 ? 1.172 13.672 9.758 1 95.62 21 TYR B N 1
ATOM 1534 C CA . TYR B 1 21 ? 1.469 12.703 8.711 1 95.62 21 TYR B CA 1
ATOM 1535 C C . TYR B 1 21 ? 2.924 12.812 8.266 1 95.62 21 TYR B C 1
ATOM 1537 O O . TYR B 1 21 ? 3.533 11.812 7.883 1 95.62 21 TYR B O 1
ATOM 1545 N N . LEU B 1 22 ? 3.506 14.039 8.336 1 98.25 22 LEU B N 1
ATOM 1546 C CA . LEU B 1 22 ? 4.938 14.172 8.102 1 98.25 22 LEU B CA 1
ATOM 1547 C C . LEU B 1 22 ? 5.738 13.344 9.102 1 98.25 22 LEU B C 1
ATOM 1549 O O . LEU B 1 22 ? 6.672 12.633 8.719 1 98.25 22 LEU B O 1
ATOM 1553 N N . ASN B 1 23 ? 5.344 13.469 10.352 1 97.44 23 ASN B N 1
ATOM 1554 C CA . ASN B 1 23 ? 6.004 12.68 11.383 1 97.44 23 ASN B CA 1
ATOM 1555 C C . ASN B 1 23 ? 5.875 11.18 11.102 1 97.44 23 ASN B C 1
ATOM 1557 O O . ASN B 1 23 ? 6.836 10.43 11.281 1 97.44 23 ASN B O 1
ATOM 1561 N N . LYS B 1 24 ? 4.734 10.742 10.695 1 95.94 24 LYS B N 1
ATOM 1562 C CA . LYS B 1 24 ? 4.465 9.328 10.461 1 95.94 24 LYS B CA 1
ATOM 1563 C C . LYS B 1 24 ? 5.355 8.773 9.344 1 95.94 24 LYS B C 1
ATOM 1565 O O . LYS B 1 24 ? 5.988 7.73 9.516 1 95.94 24 LYS B O 1
ATOM 1570 N N . ILE B 1 25 ? 5.406 9.453 8.219 1 98.19 25 ILE B N 1
ATOM 1571 C CA . ILE B 1 25 ? 6.219 8.977 7.105 1 98.19 25 ILE B CA 1
ATOM 1572 C C . ILE B 1 25 ? 7.699 9.109 7.449 1 98.19 25 ILE B C 1
ATOM 1574 O O . ILE B 1 25 ? 8.508 8.258 7.09 1 98.19 25 ILE B O 1
ATOM 1578 N N . TYR B 1 26 ? 8.07 10.172 8.133 1 98.5 26 TYR B N 1
ATOM 1579 C CA . TYR B 1 26 ? 9.461 10.398 8.523 1 98.5 26 TYR B CA 1
ATOM 1580 C C . TYR B 1 26 ? 9.961 9.273 9.422 1 98.5 26 TYR B C 1
ATOM 1582 O O . TYR B 1 26 ? 11.016 8.688 9.164 1 98.5 26 TYR B O 1
ATOM 1590 N N . ASP B 1 27 ? 9.234 9 10.406 1 97.81 27 ASP B N 1
ATOM 1591 C CA . ASP B 1 27 ? 9.625 7.941 11.336 1 97.81 27 ASP B CA 1
ATOM 1592 C C . ASP B 1 27 ? 9.688 6.586 10.633 1 97.81 27 ASP B C 1
ATOM 1594 O O . ASP B 1 27 ? 10.602 5.797 10.883 1 97.81 27 ASP B O 1
ATOM 1598 N N . GLY B 1 28 ? 8.711 6.309 9.859 1 97.69 28 GLY B N 1
ATOM 1599 C CA . GLY B 1 28 ? 8.734 5.09 9.062 1 97.69 28 GLY B CA 1
ATOM 1600 C C . GLY B 1 28 ? 9.969 4.973 8.188 1 97.69 28 GLY B C 1
ATOM 1601 O O . GLY B 1 28 ? 10.578 3.904 8.109 1 97.69 28 GLY B O 1
ATOM 1602 N N . LYS B 1 29 ? 10.32 6.062 7.562 1 98.25 29 LYS B N 1
ATOM 1603 C CA . LYS B 1 29 ? 11.469 6.055 6.652 1 98.25 29 LYS B CA 1
ATOM 1604 C C . LYS B 1 29 ? 12.781 5.922 7.418 1 98.25 29 LYS B C 1
ATOM 1606 O O . LYS B 1 29 ? 13.734 5.312 6.926 1 98.25 29 LYS B O 1
ATOM 1611 N N . LEU B 1 30 ? 12.828 6.531 8.602 1 98.12 30 LEU B N 1
ATOM 1612 C CA . LEU B 1 30 ? 13.992 6.309 9.445 1 98.12 30 LEU B CA 1
ATOM 1613 C C . LEU B 1 30 ? 14.172 4.828 9.758 1 98.12 30 LEU B C 1
ATOM 1615 O O . LEU B 1 30 ? 15.273 4.289 9.633 1 98.12 30 LEU B O 1
ATOM 1619 N N . TYR B 1 31 ? 13.102 4.215 10.141 1 97.88 31 TYR B N 1
ATOM 1620 C CA . TYR B 1 31 ? 13.125 2.789 10.445 1 97.88 31 TYR B CA 1
ATOM 1621 C C . TYR B 1 31 ? 13.516 1.974 9.219 1 97.88 31 TYR B C 1
ATOM 1623 O O . TYR B 1 31 ? 14.336 1.056 9.305 1 97.88 31 TYR B O 1
ATOM 1631 N N . LEU B 1 32 ? 12.898 2.33 8.094 1 98.38 32 LEU B N 1
ATOM 1632 C CA . LEU B 1 32 ? 13.219 1.678 6.828 1 98.38 32 LEU B CA 1
ATOM 1633 C C . LEU B 1 32 ? 14.703 1.789 6.52 1 98.38 32 LEU B C 1
ATOM 1635 O O . LEU B 1 32 ? 15.352 0.792 6.191 1 98.38 32 LEU B O 1
ATOM 1639 N N . ASN B 1 33 ? 15.18 2.979 6.629 1 97.94 33 ASN B N 1
ATOM 1640 C CA . ASN B 1 33 ? 16.594 3.23 6.328 1 97.94 33 ASN B CA 1
ATOM 1641 C C . ASN B 1 33 ? 17.516 2.377 7.191 1 97.94 33 ASN B C 1
ATOM 1643 O O . ASN B 1 33 ? 18.531 1.88 6.711 1 97.94 33 ASN B O 1
ATOM 1647 N N . ASN B 1 34 ? 17.172 2.166 8.359 1 98 34 ASN B N 1
ATOM 1648 C CA . ASN B 1 34 ? 18.016 1.429 9.305 1 98 34 ASN B CA 1
ATOM 1649 C C . ASN B 1 34 ? 17.938 -0.076 9.055 1 98 34 ASN B C 1
ATOM 1651 O O . ASN B 1 34 ? 18.875 -0.811 9.391 1 98 34 ASN B O 1
ATOM 1655 N N . HIS B 1 35 ? 16.891 -0.556 8.477 1 98.12 35 HIS B N 1
ATOM 1656 C CA . HIS B 1 35 ? 16.688 -1.997 8.398 1 98.12 35 HIS B CA 1
ATOM 1657 C C . HIS B 1 35 ? 16.797 -2.492 6.965 1 98.12 35 HIS B C 1
ATOM 1659 O O . HIS B 1 35 ? 16.906 -3.697 6.723 1 98.12 35 HIS B O 1
ATOM 1665 N N . LEU B 1 36 ? 16.781 -1.613 5.984 1 98.12 36 LEU B N 1
ATOM 1666 C CA . LEU B 1 36 ? 16.797 -1.974 4.57 1 98.12 36 LEU B CA 1
ATOM 1667 C C . LEU B 1 36 ? 18.047 -2.777 4.227 1 98.12 36 LEU B C 1
ATOM 1669 O O . LEU B 1 36 ? 17.984 -3.691 3.402 1 98.12 36 LEU B O 1
ATOM 1673 N N . PRO B 1 37 ? 19.234 -2.51 4.902 1 98.12 37 PRO B N 1
ATOM 1674 C CA . PRO B 1 37 ? 20.438 -3.303 4.598 1 98.12 37 PRO B CA 1
ATOM 1675 C C . PRO B 1 37 ? 20.234 -4.793 4.867 1 98.12 37 PRO B C 1
ATOM 1677 O O . PRO B 1 37 ? 20.766 -5.633 4.129 1 98.12 37 PRO B O 1
ATOM 1680 N N . LYS B 1 38 ? 19.484 -5.152 5.898 1 97.31 38 LYS B N 1
ATOM 1681 C CA . LYS B 1 38 ? 19.188 -6.551 6.199 1 97.31 38 LYS B CA 1
ATOM 1682 C C . LYS B 1 38 ? 18.406 -7.203 5.074 1 97.31 38 LYS B C 1
ATOM 1684 O O . LYS B 1 38 ? 18.672 -8.344 4.695 1 97.31 38 LYS B O 1
ATOM 1689 N N . VAL B 1 39 ? 17.453 -6.508 4.5 1 97.19 39 VAL B N 1
ATOM 1690 C CA . VAL B 1 39 ? 16.625 -7.008 3.408 1 97.19 39 VAL B CA 1
ATOM 1691 C C . VAL B 1 39 ? 17.484 -7.172 2.15 1 97.19 39 VAL B C 1
ATOM 1693 O O . VAL B 1 39 ? 17.375 -8.18 1.453 1 97.19 39 VAL B O 1
ATOM 1696 N N . ILE B 1 40 ? 18.297 -6.141 1.932 1 96.94 40 ILE B N 1
ATOM 1697 C CA . ILE B 1 40 ? 19.172 -6.18 0.767 1 96.94 40 ILE B CA 1
ATOM 1698 C C . ILE B 1 40 ? 20.078 -7.414 0.838 1 96.94 40 ILE B C 1
ATOM 1700 O O . ILE B 1 40 ? 20.234 -8.133 -0.152 1 96.94 40 ILE B O 1
ATOM 1704 N N . LYS B 1 41 ? 20.594 -7.746 1.988 1 95.5 41 LYS B N 1
ATOM 1705 C CA . LYS B 1 41 ? 21.484 -8.883 2.178 1 95.5 41 LYS B CA 1
ATOM 1706 C C . LYS B 1 41 ? 20.766 -10.203 1.914 1 95.5 41 LYS B C 1
ATOM 1708 O O . LYS B 1 41 ? 21.375 -11.156 1.427 1 95.5 41 LYS B O 1
ATOM 1713 N N . LYS B 1 42 ? 19.531 -10.211 2.17 1 92.94 42 LYS B N 1
ATOM 1714 C CA . LYS B 1 42 ? 18.75 -11.43 2.012 1 92.94 42 LYS B CA 1
ATOM 1715 C C . LYS B 1 42 ? 18.312 -11.617 0.563 1 92.94 42 LYS B C 1
ATOM 1717 O O . LYS B 1 42 ? 17.891 -12.711 0.173 1 92.94 42 LYS B O 1
ATOM 1722 N N . THR B 1 43 ? 18.344 -10.539 -0.201 1 93.5 43 THR B N 1
ATOM 1723 C CA . THR B 1 43 ? 17.906 -10.562 -1.591 1 93.5 43 THR B CA 1
ATOM 1724 C C . THR B 1 43 ? 18.922 -11.281 -2.469 1 93.5 43 THR B C 1
ATOM 1726 O O . THR B 1 43 ? 20.109 -10.992 -2.402 1 93.5 43 THR B O 1
ATOM 1729 N N . LYS B 1 44 ? 18.516 -12.219 -3.338 1 91.12 44 LYS B N 1
ATOM 1730 C CA . LYS B 1 44 ? 19.406 -13.039 -4.152 1 91.12 44 LYS B CA 1
ATOM 1731 C C . LYS B 1 44 ? 19.484 -12.508 -5.582 1 91.12 44 LYS B C 1
ATOM 1733 O O . LYS B 1 44 ? 20.547 -12.594 -6.219 1 91.12 44 LYS B O 1
ATOM 1738 N N . LEU B 1 45 ? 18.422 -12 -6.148 1 90.5 45 LEU B N 1
ATOM 1739 C CA . LEU B 1 45 ? 18.406 -11.43 -7.492 1 90.5 45 LEU B CA 1
ATOM 1740 C C . LEU B 1 45 ? 19.219 -10.133 -7.539 1 90.5 45 LEU B C 1
ATOM 1742 O O . LEU B 1 45 ? 18.844 -9.148 -6.902 1 90.5 45 LEU B O 1
ATOM 1746 N N . LYS B 1 46 ? 20.234 -10.133 -8.344 1 94.69 46 LYS B N 1
ATOM 1747 C CA . LYS B 1 46 ? 21.156 -9 -8.391 1 94.69 46 LYS B CA 1
ATOM 1748 C C . LYS B 1 46 ? 20.438 -7.727 -8.828 1 94.69 46 LYS B C 1
ATOM 1750 O O . LYS B 1 46 ? 20.703 -6.648 -8.281 1 94.69 46 LYS B O 1
ATOM 1755 N N . VAL B 1 47 ? 19.578 -7.805 -9.781 1 95.31 47 VAL B N 1
ATOM 1756 C CA . VAL B 1 47 ? 18.875 -6.633 -10.281 1 95.31 47 VAL B CA 1
ATOM 1757 C C . VAL B 1 47 ? 17.984 -6.055 -9.188 1 95.31 47 VAL B C 1
ATOM 1759 O O . VAL B 1 47 ? 17.828 -4.836 -9.078 1 95.31 47 VAL B O 1
ATOM 1762 N N . LEU B 1 48 ? 17.375 -6.91 -8.367 1 96.06 48 LEU B N 1
ATOM 1763 C CA . LEU B 1 48 ? 16.547 -6.457 -7.25 1 96.06 48 LEU B CA 1
ATOM 1764 C C . LEU B 1 48 ? 17.422 -5.82 -6.168 1 96.06 48 LEU B C 1
ATOM 1766 O O . LEU B 1 48 ? 17.047 -4.801 -5.586 1 96.06 48 LEU B O 1
ATOM 1770 N N . GLN B 1 49 ? 18.516 -6.398 -5.91 1 96.56 49 GLN B N 1
ATOM 1771 C CA . GLN B 1 49 ? 19.453 -5.812 -4.957 1 96.56 49 GLN B CA 1
ATOM 1772 C C . GLN B 1 49 ? 19.828 -4.383 -5.352 1 96.56 49 GLN B C 1
ATOM 1774 O O . GLN B 1 49 ? 19.828 -3.482 -4.516 1 96.56 49 GLN B O 1
ATOM 1779 N N . GLN B 1 50 ? 20.109 -4.215 -6.57 1 97.5 50 GLN B N 1
ATOM 1780 C CA . GLN B 1 50 ? 20.469 -2.898 -7.078 1 97.5 50 GLN B CA 1
ATOM 1781 C C . GLN B 1 50 ? 19.312 -1.912 -6.938 1 97.5 50 GLN B C 1
ATOM 1783 O O . GLN B 1 50 ? 19.531 -0.754 -6.57 1 97.5 50 GLN B O 1
ATOM 1788 N N . ALA B 1 51 ? 18.141 -2.385 -7.258 1 97.62 51 ALA B N 1
ATOM 1789 C CA . ALA B 1 51 ? 16.953 -1.537 -7.121 1 97.62 51 ALA B CA 1
ATOM 1790 C C . ALA B 1 51 ? 16.75 -1.121 -5.672 1 97.62 51 ALA B C 1
ATOM 1792 O O . ALA B 1 51 ? 16.344 0.014 -5.395 1 97.62 51 ALA B O 1
ATOM 1793 N N . LEU B 1 52 ? 17.031 -2.018 -4.738 1 98.31 52 LEU B N 1
ATOM 1794 C CA . LEU B 1 52 ? 16.875 -1.721 -3.318 1 98.31 52 LEU B CA 1
ATOM 1795 C C . LEU B 1 52 ? 17.938 -0.72 -2.857 1 98.31 52 LEU B C 1
ATOM 1797 O O . LEU B 1 52 ? 17.656 0.126 -2.002 1 98.31 52 LEU B O 1
ATOM 1801 N N . GLU B 1 53 ? 19.062 -0.837 -3.4 1 97.94 53 GLU B N 1
ATOM 1802 C CA . GLU B 1 53 ? 20.109 0.136 -3.086 1 97.94 53 GLU B CA 1
ATOM 1803 C C . GLU B 1 53 ? 19.734 1.527 -3.59 1 97.94 53 GLU B C 1
ATOM 1805 O O . GLU B 1 53 ? 19.984 2.527 -2.914 1 97.94 53 GLU B O 1
ATOM 1810 N N . GLU B 1 54 ? 19.156 1.571 -4.754 1 97.81 54 GLU B N 1
ATOM 1811 C CA . GLU B 1 54 ? 18.672 2.844 -5.277 1 97.81 54 GLU B CA 1
ATOM 1812 C C . GLU B 1 54 ? 17.562 3.418 -4.391 1 97.81 54 GLU B C 1
ATOM 1814 O O . GLU B 1 54 ? 17.547 4.617 -4.109 1 97.81 54 GLU B O 1
ATOM 1819 N N . LEU B 1 55 ? 16.672 2.568 -3.977 1 98.38 55 LEU B N 1
ATOM 1820 C CA . LEU B 1 55 ? 15.617 2.988 -3.059 1 98.38 55 LEU B CA 1
ATOM 1821 C C . LEU B 1 55 ? 16.203 3.562 -1.775 1 98.38 55 LEU B C 1
ATOM 1823 O O . LEU B 1 55 ? 15.719 4.566 -1.254 1 98.38 55 LEU B O 1
ATOM 1827 N N . MET B 1 56 ? 17.234 2.932 -1.304 1 98.06 56 MET B N 1
ATOM 1828 C CA . MET B 1 56 ? 17.875 3.389 -0.072 1 98.06 56 MET B CA 1
ATOM 1829 C C . MET B 1 56 ? 18.406 4.809 -0.228 1 98.06 56 MET B C 1
ATOM 1831 O O . MET B 1 56 ? 18.281 5.629 0.685 1 98.06 56 MET B O 1
ATOM 1835 N N . GLN B 1 57 ? 18.984 5.113 -1.34 1 98.38 57 GLN B N 1
ATOM 1836 C CA . GLN B 1 57 ? 19.469 6.461 -1.605 1 98.38 57 GLN B CA 1
ATOM 1837 C C . GLN B 1 57 ? 18.312 7.461 -1.672 1 98.38 57 GLN B C 1
ATOM 1839 O O . GLN B 1 57 ? 18.422 8.57 -1.146 1 98.38 57 GLN B O 1
ATOM 1844 N N . ASP B 1 58 ? 17.25 7.055 -2.342 1 98.62 58 ASP B N 1
ATOM 1845 C CA . ASP B 1 58 ? 16.062 7.914 -2.41 1 98.62 58 ASP B CA 1
ATOM 1846 C C . ASP B 1 58 ? 15.508 8.188 -1.017 1 98.62 58 ASP B C 1
ATOM 1848 O O . ASP B 1 58 ? 15.086 9.312 -0.724 1 98.62 58 ASP B O 1
ATOM 1852 N N . VAL B 1 59 ? 15.5 7.172 -0.167 1 98.56 59 VAL B N 1
ATOM 1853 C CA . VAL B 1 59 ? 15.008 7.309 1.201 1 98.56 59 VAL B CA 1
ATOM 1854 C C . VAL B 1 59 ? 15.836 8.352 1.943 1 98.56 59 VAL B C 1
ATOM 1856 O O . VAL B 1 59 ? 15.289 9.227 2.613 1 98.56 59 VAL B O 1
ATOM 1859 N N . LYS B 1 60 ? 17.125 8.32 1.805 1 98.56 60 LYS B N 1
ATOM 1860 C CA . LYS B 1 60 ? 18.016 9.281 2.459 1 98.56 60 LYS B CA 1
ATOM 1861 C C . LYS B 1 60 ? 17.75 10.703 1.957 1 98.56 60 LYS B C 1
ATOM 1863 O O . LYS B 1 60 ? 17.703 11.648 2.748 1 98.56 60 LYS B O 1
ATOM 1868 N N . THR B 1 61 ? 17.578 10.812 0.673 1 98.75 61 THR B N 1
ATOM 1869 C CA . THR B 1 61 ? 17.297 12.109 0.068 1 98.75 61 THR B CA 1
ATOM 1870 C C . THR B 1 61 ? 15.961 12.656 0.572 1 98.75 61 THR B C 1
ATOM 1872 O O . THR B 1 61 ? 15.852 13.844 0.902 1 98.75 61 THR B O 1
ATOM 1875 N N . GLN B 1 62 ? 14.945 11.828 0.641 1 98.81 62 GLN B N 1
ATOM 1876 C CA . GLN B 1 62 ? 13.625 12.234 1.111 1 98.81 62 GLN B CA 1
ATOM 1877 C C . GLN B 1 62 ? 13.664 12.641 2.582 1 98.81 62 GLN B C 1
ATOM 1879 O O . GLN B 1 62 ? 13.016 13.609 2.98 1 98.81 62 GLN B O 1
ATOM 1884 N N . LEU B 1 63 ? 14.438 11.883 3.379 1 98.81 63 LEU B N 1
ATOM 1885 C CA . LEU B 1 63 ? 14.602 12.234 4.785 1 98.81 63 LEU B CA 1
ATOM 1886 C C . LEU B 1 63 ? 15.234 13.617 4.93 1 98.81 63 LEU B C 1
ATOM 1888 O O . LEU B 1 63 ? 14.789 14.422 5.754 1 98.81 63 LEU B O 1
ATOM 1892 N N . ALA B 1 64 ? 16.25 13.914 4.164 1 98.81 64 ALA B N 1
ATOM 1893 C CA . ALA B 1 64 ? 16.891 15.219 4.199 1 98.81 64 ALA B CA 1
ATOM 1894 C C . ALA B 1 64 ? 15.906 16.328 3.826 1 98.81 64 ALA B C 1
ATOM 1896 O O . ALA B 1 64 ? 15.906 17.406 4.438 1 98.81 64 ALA B O 1
ATOM 1897 N N . ARG B 1 65 ? 15.055 16.109 2.816 1 98.81 65 ARG B N 1
ATOM 1898 C CA . ARG B 1 65 ? 14.031 17.078 2.432 1 98.81 65 ARG B CA 1
ATOM 1899 C C . ARG B 1 65 ? 13.055 17.328 3.574 1 98.81 65 ARG B C 1
ATOM 1901 O O . ARG B 1 65 ? 12.633 18.453 3.807 1 98.81 65 ARG B O 1
ATOM 1908 N N . MET B 1 66 ? 12.703 16.234 4.27 1 98.75 66 MET B N 1
ATOM 1909 C CA . MET B 1 66 ? 11.766 16.375 5.387 1 98.75 66 MET B CA 1
ATOM 1910 C C . MET B 1 66 ? 12.414 17.141 6.535 1 98.75 66 MET B C 1
ATOM 1912 O O . MET B 1 66 ? 11.742 17.906 7.23 1 98.75 66 MET B O 1
ATOM 1916 N N . ASP B 1 67 ? 13.727 16.953 6.719 1 98.69 67 ASP B N 1
ATOM 1917 C CA . ASP B 1 67 ? 14.445 17.781 7.688 1 98.69 67 ASP B CA 1
ATOM 1918 C C . ASP B 1 67 ? 14.305 19.266 7.363 1 98.69 67 ASP B C 1
ATOM 1920 O O . ASP B 1 67 ? 14.07 20.078 8.258 1 98.69 67 ASP B O 1
ATOM 1924 N N . ASP B 1 68 ? 14.438 19.609 6.113 1 98.69 68 ASP B N 1
ATOM 1925 C CA . ASP B 1 68 ? 14.273 21 5.672 1 98.69 68 ASP B CA 1
ATOM 1926 C C . ASP B 1 68 ? 12.859 21.5 5.945 1 98.69 68 ASP B C 1
ATOM 1928 O O . ASP B 1 68 ? 12.664 22.656 6.332 1 98.69 68 ASP B O 1
ATOM 1932 N N . ILE B 1 69 ? 11.898 20.641 5.758 1 98.81 69 ILE B N 1
ATOM 1933 C CA . ILE B 1 69 ? 10.508 21.016 5.973 1 98.81 69 ILE B CA 1
ATOM 1934 C C . ILE B 1 69 ? 10.273 21.312 7.449 1 98.81 69 ILE B C 1
ATOM 1936 O O . ILE B 1 69 ? 9.609 22.297 7.797 1 98.81 69 ILE B O 1
ATOM 1940 N N . TYR B 1 70 ? 10.828 20.438 8.305 1 98.75 70 TYR B N 1
ATOM 1941 C CA . TYR B 1 70 ? 10.703 20.688 9.734 1 98.75 70 TYR B CA 1
ATOM 1942 C C . TYR B 1 70 ? 11.273 22.062 10.094 1 98.75 70 TYR B C 1
ATOM 1944 O O . TYR B 1 70 ? 10.672 22.797 10.883 1 98.75 70 TYR B O 1
ATOM 1952 N N . LYS B 1 71 ? 12.391 22.438 9.555 1 98.44 71 LYS B N 1
ATOM 1953 C CA . LYS B 1 71 ? 13.008 23.734 9.789 1 98.44 71 LYS B CA 1
ATOM 1954 C C . LYS B 1 71 ? 12.109 24.875 9.305 1 98.44 71 LYS B C 1
ATOM 1956 O O . LYS B 1 71 ? 11.914 25.859 10.008 1 98.44 71 LYS B O 1
ATOM 1961 N N . MET B 1 72 ? 11.578 24.734 8.102 1 98.31 72 MET B N 1
ATOM 1962 C CA . MET B 1 72 ? 10.695 25.734 7.523 1 98.31 72 MET B CA 1
ATOM 1963 C C . MET B 1 72 ? 9.484 25.984 8.422 1 98.31 72 MET B C 1
ATOM 1965 O O . MET B 1 72 ? 8.984 27.109 8.5 1 98.31 72 MET B O 1
ATOM 1969 N N . LEU B 1 73 ? 9.062 24.953 9.078 1 97.81 73 LEU B N 1
ATOM 1970 C CA . LEU B 1 73 ? 7.844 25.031 9.875 1 97.81 73 LEU B CA 1
ATOM 1971 C C . LEU B 1 73 ? 8.164 25.297 11.344 1 97.81 73 LEU B C 1
ATOM 1973 O O . LEU B 1 73 ? 7.27 25.344 12.188 1 97.81 73 LEU B O 1
ATOM 1977 N N . ASP B 1 74 ? 9.375 25.406 11.617 1 97.69 74 ASP B N 1
ATOM 1978 C CA . ASP B 1 74 ? 9.859 25.656 12.969 1 97.69 74 ASP B CA 1
ATOM 1979 C C . ASP B 1 74 ? 9.336 24.609 13.953 1 97.69 74 ASP B C 1
ATOM 1981 O O . ASP B 1 74 ? 8.727 24.953 14.969 1 97.69 74 ASP B O 1
ATOM 1985 N N . THR B 1 75 ? 9.477 23.391 13.586 1 97.69 75 THR B N 1
ATOM 1986 C CA . THR B 1 75 ? 9.086 22.25 14.398 1 97.69 75 THR B CA 1
ATOM 1987 C C . THR B 1 75 ? 10.125 21.141 14.312 1 97.69 75 THR B C 1
ATOM 1989 O O . THR B 1 75 ? 11.141 21.297 13.625 1 97.69 75 THR B O 1
ATOM 1992 N N . GLU B 1 76 ? 9.969 20.125 15.148 1 97.69 76 GLU B N 1
ATOM 1993 C CA . GLU B 1 76 ? 10.883 19 15.203 1 97.69 76 GLU B CA 1
ATOM 1994 C C . GLU B 1 76 ? 10.133 17.672 15.062 1 97.69 76 GLU B C 1
ATOM 1996 O O . GLU B 1 76 ? 8.953 17.594 15.422 1 97.69 76 GLU B O 1
ATOM 2001 N N . PRO B 1 77 ? 10.852 16.734 14.453 1 97.38 77 PRO B N 1
ATOM 2002 C CA . PRO B 1 77 ? 10.195 15.43 14.328 1 97.38 77 PRO B CA 1
ATOM 2003 C C . PRO B 1 77 ? 9.859 14.805 15.68 1 97.38 77 PRO B C 1
ATOM 2005 O O . PRO B 1 77 ? 10.602 14.977 16.641 1 97.38 77 PRO B O 1
ATOM 2008 N N . ILE B 1 78 ? 8.758 14.117 15.734 1 94.94 78 ILE B N 1
ATOM 2009 C CA . ILE B 1 78 ? 8.375 13.32 16.891 1 94.94 78 ILE B CA 1
ATOM 2010 C C . ILE B 1 78 ? 8.219 11.859 16.484 1 94.94 78 ILE B C 1
ATOM 2012 O O . ILE B 1 78 ? 7.812 11.562 15.367 1 94.94 78 ILE B O 1
ATOM 2016 N N . GLU B 1 79 ? 8.484 10.969 17.391 1 91.25 79 GLU B N 1
ATOM 2017 C CA . GLU B 1 79 ? 8.391 9.539 17.125 1 91.25 79 GLU B CA 1
ATOM 2018 C C . GLU B 1 79 ? 6.934 9.094 17.016 1 91.25 79 GLU B C 1
ATOM 2020 O O . GLU B 1 79 ? 6.09 9.516 17.812 1 91.25 79 GLU B O 1
ATOM 2025 N N . ILE B 1 80 ? 6.73 8.359 16 1 87.31 80 ILE B N 1
ATOM 2026 C CA . ILE B 1 80 ? 5.43 7.73 15.812 1 87.31 80 ILE B CA 1
ATOM 2027 C C . ILE B 1 80 ? 5.582 6.211 15.844 1 87.31 80 ILE B C 1
ATOM 2029 O O . ILE B 1 80 ? 6.328 5.641 15.039 1 87.31 80 ILE B O 1
ATOM 2033 N N . THR B 1 81 ? 4.809 5.57 16.688 1 82.69 81 THR B N 1
ATOM 2034 C CA . THR B 1 81 ? 5.043 4.148 16.906 1 82.69 81 THR B CA 1
ATOM 2035 C C . THR B 1 81 ? 4.301 3.312 15.867 1 82.69 81 THR B C 1
ATOM 2037 O O . THR B 1 81 ? 4.715 2.193 15.555 1 82.69 81 THR B O 1
ATOM 2040 N N . ASP B 1 82 ? 3.348 3.865 15.273 1 86.5 82 ASP B N 1
ATOM 2041 C CA . ASP B 1 82 ? 2.477 3.023 14.461 1 86.5 82 ASP B CA 1
ATOM 2042 C C . ASP B 1 82 ? 2.584 3.391 12.984 1 86.5 82 ASP B C 1
ATOM 2044 O O . ASP B 1 82 ? 1.586 3.369 12.258 1 86.5 82 ASP B O 1
ATOM 2048 N N . ALA B 1 83 ? 3.768 3.742 12.477 1 91.38 83 ALA B N 1
ATOM 2049 C CA . ALA B 1 83 ? 3.949 4 11.047 1 91.38 83 ALA B CA 1
ATOM 2050 C C . ALA B 1 83 ? 3.879 2.705 10.242 1 91.38 83 ALA B C 1
ATOM 2052 O O . ALA B 1 83 ? 4.582 1.739 10.547 1 91.38 83 ALA B O 1
ATOM 2053 N N . PRO B 1 84 ? 3.049 2.699 9.195 1 94.69 84 PRO B N 1
ATOM 2054 C CA . PRO B 1 84 ? 2.859 1.471 8.422 1 94.69 84 PRO B CA 1
ATOM 2055 C C . PRO B 1 84 ? 4.164 0.933 7.84 1 94.69 84 PRO B C 1
ATOM 2057 O O . PRO B 1 84 ? 4.359 -0.283 7.766 1 94.69 84 PRO B O 1
ATOM 2060 N N . ILE B 1 85 ? 5.082 1.79 7.473 1 97.44 85 ILE B N 1
ATOM 2061 C CA . ILE B 1 85 ? 6.344 1.377 6.875 1 97.44 85 ILE B CA 1
ATOM 2062 C C . ILE B 1 85 ? 7.117 0.494 7.855 1 97.44 85 ILE B C 1
ATOM 2064 O O . ILE B 1 85 ? 7.773 -0.466 7.449 1 97.44 85 ILE B O 1
ATOM 2068 N N . LYS B 1 86 ? 7.023 0.787 9.141 1 96.06 86 LYS B N 1
ATOM 2069 C CA . LYS B 1 86 ? 7.695 -0.018 10.148 1 96.06 86 LYS B CA 1
ATOM 2070 C C . LYS B 1 86 ? 7.188 -1.457 10.141 1 96.06 86 LYS B C 1
ATOM 2072 O O . LYS B 1 86 ? 7.98 -2.4 10.148 1 96.06 86 LYS B O 1
ATOM 2077 N N . THR B 1 87 ? 5.895 -1.6 10.07 1 94.69 87 THR B N 1
ATOM 2078 C CA . THR B 1 87 ? 5.289 -2.926 10.031 1 94.69 87 THR B CA 1
ATOM 2079 C C . THR B 1 87 ? 5.711 -3.678 8.773 1 94.69 87 THR B C 1
ATOM 2081 O O . THR B 1 87 ? 6.074 -4.855 8.836 1 94.69 87 THR B O 1
ATOM 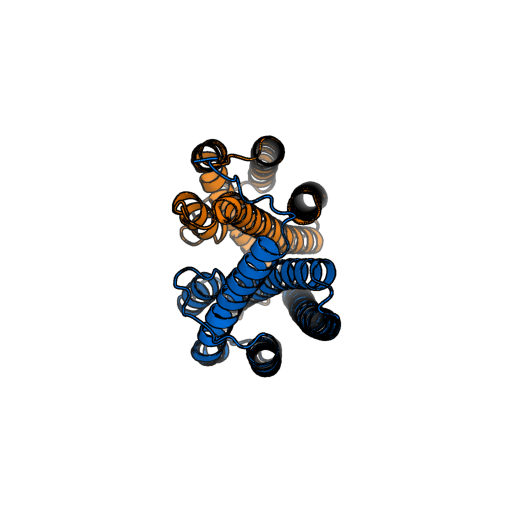2084 N N . ILE B 1 88 ? 5.719 -3.051 7.617 1 96.12 88 ILE B N 1
ATOM 2085 C CA . ILE B 1 88 ? 6.043 -3.668 6.336 1 96.12 88 ILE B CA 1
ATOM 2086 C C . ILE B 1 88 ? 7.492 -4.145 6.34 1 96.12 88 ILE B C 1
ATOM 2088 O O . ILE B 1 88 ? 7.781 -5.277 5.945 1 96.12 88 ILE B O 1
ATOM 2092 N N . ILE B 1 89 ? 8.367 -3.27 6.805 1 97.19 89 ILE B N 1
ATOM 2093 C CA . ILE B 1 89 ? 9.781 -3.619 6.758 1 97.19 89 ILE B CA 1
ATOM 2094 C C . ILE B 1 89 ? 10.078 -4.703 7.793 1 97.19 89 ILE B C 1
ATOM 2096 O O . ILE B 1 89 ? 10.922 -5.574 7.562 1 97.19 89 ILE B O 1
ATOM 2100 N N . LYS B 1 90 ? 9.406 -4.711 8.961 1 95 90 LYS B N 1
ATOM 2101 C CA . LYS B 1 90 ? 9.531 -5.805 9.914 1 95 90 LYS B CA 1
ATOM 2102 C C . LYS B 1 90 ? 9.141 -7.137 9.289 1 95 90 LYS B C 1
ATOM 2104 O O . LYS B 1 90 ? 9.859 -8.133 9.43 1 95 90 LYS B O 1
ATOM 2109 N N . ASP B 1 91 ? 8.047 -7.145 8.578 1 93.12 91 ASP B N 1
ATOM 2110 C CA . ASP B 1 91 ? 7.59 -8.352 7.898 1 93.12 91 ASP B CA 1
ATOM 2111 C C . ASP B 1 91 ? 8.594 -8.797 6.836 1 93.12 91 ASP B C 1
ATOM 2113 O O . ASP B 1 91 ? 8.852 -9.992 6.676 1 93.12 91 ASP B O 1
ATOM 2117 N N . ALA B 1 92 ? 9.133 -7.824 6.102 1 95.06 92 ALA B N 1
ATOM 2118 C CA . ALA B 1 92 ? 10.102 -8.133 5.055 1 95.06 92 ALA B CA 1
ATOM 2119 C C . ALA B 1 92 ? 11.359 -8.766 5.645 1 95.06 92 ALA B C 1
ATOM 2121 O O . ALA B 1 92 ? 11.922 -9.703 5.062 1 95.06 92 ALA B O 1
ATOM 2122 N N . CYS B 1 93 ? 11.758 -8.297 6.805 1 94.69 93 CYS B N 1
ATOM 2123 C CA . CYS B 1 93 ? 12.93 -8.828 7.492 1 94.69 93 CYS B CA 1
ATOM 2124 C C . CYS B 1 93 ? 12.68 -10.258 7.973 1 94.69 93 CYS B C 1
ATOM 2126 O O . CYS B 1 93 ? 13.625 -11.031 8.133 1 94.69 93 CYS B O 1
ATOM 2128 N N . ASP B 1 94 ? 11.461 -10.633 8.109 1 92.25 94 ASP B N 1
ATOM 2129 C CA . ASP B 1 94 ? 11.117 -11.93 8.68 1 92.25 94 ASP B CA 1
ATOM 2130 C C . ASP B 1 94 ? 10.773 -12.938 7.59 1 92.25 94 ASP B C 1
ATOM 2132 O O . ASP B 1 94 ? 10.414 -14.078 7.883 1 92.25 94 ASP B O 1
ATOM 2136 N N . ILE B 1 95 ? 10.812 -12.5 6.359 1 89.31 95 ILE B N 1
ATOM 2137 C CA . ILE B 1 95 ? 10.578 -13.43 5.266 1 89.31 95 ILE B CA 1
ATOM 2138 C C . ILE B 1 95 ? 11.547 -14.602 5.363 1 89.31 95 ILE B C 1
ATOM 2140 O O . ILE B 1 95 ? 12.75 -14.406 5.551 1 89.31 95 ILE B O 1
ATOM 2144 N N . ARG B 1 96 ? 10.977 -15.805 5.379 1 80.88 96 ARG B N 1
ATOM 2145 C CA . ARG B 1 96 ? 11.781 -17.016 5.488 1 80.88 96 ARG B CA 1
ATOM 2146 C C . ARG B 1 96 ? 11.961 -17.688 4.129 1 80.88 96 ARG B C 1
ATOM 2148 O O . ARG B 1 96 ? 11.055 -17.641 3.291 1 80.88 96 ARG B O 1
ATOM 2155 N N . ASN B 1 97 ? 13.062 -18.203 4.105 1 75.12 97 ASN B N 1
ATOM 2156 C CA . ASN B 1 97 ? 13.359 -18.922 2.867 1 75.12 97 ASN B CA 1
ATOM 2157 C C . ASN B 1 97 ? 12.438 -20.125 2.682 1 75.12 97 ASN B C 1
ATOM 2159 O O . ASN B 1 97 ? 12.227 -20.891 3.615 1 75.12 97 ASN B O 1
ATOM 2163 N N . ASN B 1 98 ? 11.727 -19.984 1.515 1 73.31 98 ASN B N 1
ATOM 2164 C CA . ASN B 1 98 ? 10.984 -21.156 1.095 1 73.31 98 ASN B CA 1
ATOM 2165 C C . ASN B 1 98 ? 11.844 -22.094 0.255 1 73.31 98 ASN B C 1
ATOM 2167 O O . ASN B 1 98 ? 12.133 -21.812 -0.908 1 73.31 98 ASN B O 1
ATOM 2171 N N . PRO B 1 99 ? 12.25 -23.203 0.865 1 71.94 99 PRO B N 1
ATOM 2172 C CA . PRO B 1 99 ? 13.148 -24.094 0.126 1 71.94 99 PRO B CA 1
ATOM 2173 C C . PRO B 1 99 ? 12.5 -24.672 -1.131 1 71.94 99 PRO B C 1
ATOM 2175 O O . PRO B 1 99 ? 13.203 -25.016 -2.09 1 71.94 99 PRO B O 1
ATOM 2178 N N . ASP B 1 100 ? 11.234 -24.812 -1.154 1 70.56 100 ASP B N 1
ATOM 2179 C CA . ASP B 1 100 ? 10.555 -25.438 -2.281 1 70.56 100 ASP B CA 1
ATOM 2180 C C . ASP B 1 100 ? 10.312 -24.438 -3.406 1 70.56 100 ASP B C 1
ATOM 2182 O O . ASP B 1 100 ? 10.148 -24.828 -4.566 1 70.56 100 ASP B O 1
ATOM 2186 N N . LEU B 1 101 ? 10.273 -23.203 -3.049 1 75.88 101 LEU B N 1
ATOM 2187 C CA . LEU B 1 101 ? 10.008 -22.141 -4.012 1 75.88 101 LEU B CA 1
ATOM 2188 C C . LEU B 1 101 ? 10.891 -20.922 -3.732 1 75.88 101 LEU B C 1
ATOM 2190 O O . LEU B 1 101 ? 10.391 -19.875 -3.32 1 75.88 101 LEU B O 1
ATOM 2194 N N . VAL B 1 102 ? 12.117 -21.125 -4.098 1 72.75 102 VAL B N 1
ATOM 2195 C CA . VAL B 1 102 ? 13.148 -20.156 -3.736 1 72.75 102 VAL B CA 1
ATOM 2196 C C . VAL B 1 102 ? 12.836 -18.812 -4.375 1 72.75 102 VAL B C 1
ATOM 2198 O O . VAL B 1 102 ? 13.117 -17.766 -3.793 1 72.75 102 VAL B O 1
ATOM 2201 N N . ILE B 1 103 ? 12.188 -18.891 -5.43 1 82.25 103 ILE B N 1
ATOM 2202 C CA . ILE B 1 103 ? 11.898 -17.688 -6.203 1 82.25 103 ILE B CA 1
ATOM 2203 C C . ILE B 1 103 ? 10.914 -16.812 -5.434 1 82.25 103 ILE B C 1
ATOM 2205 O O . ILE B 1 103 ? 10.898 -15.586 -5.617 1 82.25 103 ILE B O 1
ATOM 2209 N N . VAL B 1 104 ? 10.188 -17.406 -4.477 1 86.94 104 VAL B N 1
ATOM 2210 C CA . VAL B 1 104 ? 9.141 -16.688 -3.752 1 86.94 104 VAL B CA 1
ATOM 2211 C C . VAL B 1 104 ? 9.781 -15.695 -2.775 1 86.94 104 VAL B C 1
ATOM 2213 O O . VAL B 1 104 ? 9.203 -14.641 -2.484 1 86.94 104 VAL B O 1
ATOM 2216 N N . ASN B 1 105 ? 10.977 -15.992 -2.404 1 88.81 105 ASN B N 1
ATOM 2217 C CA . ASN B 1 105 ? 11.625 -15.109 -1.438 1 88.81 105 ASN B CA 1
ATOM 2218 C C . ASN B 1 105 ? 11.867 -13.719 -2.021 1 88.81 105 ASN B C 1
ATOM 2220 O O . ASN B 1 105 ? 11.453 -12.719 -1.439 1 88.81 105 ASN B O 1
ATOM 2224 N N . ASP B 1 106 ? 12.539 -13.711 -3.168 1 91.56 106 ASP B N 1
ATOM 2225 C CA . ASP B 1 106 ? 12.82 -12.43 -3.803 1 91.56 106 ASP B CA 1
ATOM 2226 C C . ASP B 1 106 ? 11.523 -11.75 -4.254 1 91.56 106 ASP B C 1
ATOM 2228 O O . ASP B 1 106 ? 11.414 -10.523 -4.215 1 91.56 106 ASP B O 1
ATOM 2232 N N . MET B 1 107 ? 10.578 -12.5 -4.602 1 91.25 107 MET B N 1
ATOM 2233 C CA . MET B 1 107 ? 9.305 -11.922 -5.031 1 91.25 107 MET B CA 1
ATOM 2234 C C . MET B 1 107 ? 8.562 -11.312 -3.85 1 91.25 107 MET B C 1
ATOM 2236 O O . MET B 1 107 ? 7.965 -10.242 -3.971 1 91.25 107 MET B O 1
ATOM 2240 N N . ASP B 1 108 ? 8.609 -11.977 -2.77 1 92.81 108 ASP B N 1
ATOM 2241 C CA . ASP B 1 108 ? 7.969 -11.438 -1.571 1 92.81 108 ASP B CA 1
ATOM 2242 C C . ASP B 1 108 ? 8.648 -10.148 -1.12 1 92.81 108 ASP B C 1
ATOM 2244 O O . ASP B 1 108 ? 7.98 -9.211 -0.681 1 92.81 108 ASP B O 1
ATOM 2248 N N . ILE B 1 109 ? 9.93 -10.164 -1.172 1 94.81 109 ILE B N 1
ATOM 2249 C CA . ILE B 1 109 ? 10.664 -8.945 -0.85 1 94.81 109 ILE B CA 1
ATOM 2250 C C . ILE B 1 109 ? 10.211 -7.812 -1.766 1 94.81 109 ILE B C 1
ATOM 2252 O O . ILE B 1 109 ? 9.906 -6.715 -1.298 1 94.81 109 ILE B O 1
ATOM 2256 N N . MET B 1 110 ? 10.141 -8.094 -3.004 1 95.06 110 MET B N 1
ATOM 2257 C CA . MET B 1 110 ? 9.719 -7.094 -3.979 1 95.06 110 MET B CA 1
ATOM 2258 C C . MET B 1 110 ? 8.312 -6.59 -3.674 1 95.06 110 MET B C 1
ATOM 2260 O O . MET B 1 110 ? 8.062 -5.383 -3.709 1 95.06 110 MET B O 1
ATOM 2264 N N . VAL B 1 111 ? 7.402 -7.441 -3.363 1 93.62 111 VAL B N 1
ATOM 2265 C CA . VAL B 1 111 ? 6.031 -7.066 -3.039 1 93.62 111 VAL B CA 1
ATOM 2266 C C . VAL B 1 111 ? 6.023 -6.148 -1.816 1 93.62 111 VAL B C 1
ATOM 2268 O O . VAL B 1 111 ? 5.332 -5.129 -1.805 1 93.62 111 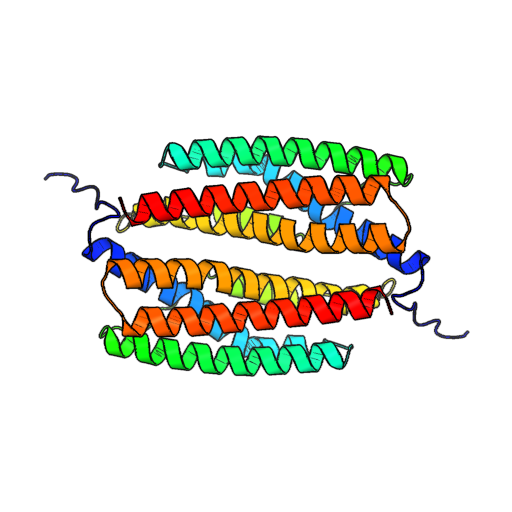VAL B O 1
ATOM 2271 N N . HIS B 1 112 ? 6.793 -6.453 -0.846 1 96.06 112 HIS B N 1
ATOM 2272 C CA . HIS B 1 112 ? 6.848 -5.633 0.359 1 96.06 112 HIS B CA 1
ATOM 2273 C C . HIS B 1 112 ? 7.438 -4.258 0.063 1 96.06 112 HIS B C 1
ATOM 2275 O O . HIS B 1 112 ? 6.98 -3.248 0.606 1 96.06 112 HIS B O 1
ATOM 2281 N N . MET B 1 113 ? 8.422 -4.234 -0.815 1 97.69 113 MET B N 1
ATOM 2282 C CA . MET B 1 113 ?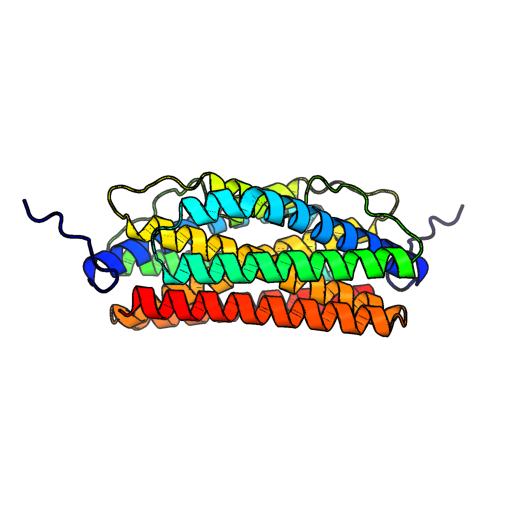 9.008 -2.941 -1.165 1 97.69 113 MET B CA 1
ATOM 2283 C C . MET B 1 113 ? 8.031 -2.109 -1.994 1 97.69 113 MET B C 1
ATOM 2285 O O . MET B 1 113 ? 7.98 -0.887 -1.854 1 97.69 113 MET B O 1
ATOM 2289 N N . GLN B 1 114 ? 7.305 -2.791 -2.844 1 96.62 114 GLN B N 1
ATOM 2290 C CA . GLN B 1 114 ? 6.238 -2.084 -3.547 1 96.62 114 GLN B CA 1
ATOM 2291 C C . GLN B 1 114 ? 5.211 -1.52 -2.568 1 96.62 114 GLN B C 1
ATOM 2293 O O . GLN B 1 114 ? 4.723 -0.402 -2.748 1 96.62 114 GLN B O 1
ATOM 2298 N N . LEU B 1 115 ? 4.934 -2.229 -1.514 1 96.44 115 LEU B N 1
ATOM 2299 C CA . LEU B 1 115 ? 4.004 -1.746 -0.501 1 96.44 115 LEU B CA 1
ATOM 2300 C C . LEU B 1 115 ? 4.555 -0.51 0.201 1 96.44 115 LEU B C 1
ATOM 2302 O O . LEU B 1 115 ? 3.818 0.45 0.444 1 96.44 115 LEU B O 1
ATOM 2306 N N . VAL B 1 116 ? 5.797 -0.521 0.515 1 97.81 116 VAL B N 1
ATOM 2307 C CA . VAL B 1 116 ? 6.438 0.657 1.087 1 97.81 116 VAL B CA 1
ATOM 2308 C C . VAL B 1 116 ? 6.227 1.859 0.169 1 97.81 116 VAL B C 1
ATOM 2310 O O . VAL B 1 116 ? 5.824 2.934 0.625 1 97.81 116 VAL B O 1
ATOM 2313 N N . GLU B 1 117 ? 6.484 1.662 -1.094 1 98.25 117 GLU B N 1
ATOM 2314 C CA . GLU B 1 117 ? 6.332 2.764 -2.039 1 98.25 117 GLU B CA 1
ATOM 2315 C C . GLU B 1 117 ? 4.883 3.227 -2.119 1 98.25 117 GLU B C 1
ATOM 2317 O O . GLU B 1 117 ? 4.613 4.422 -2.264 1 98.25 117 GLU B O 1
ATOM 2322 N N . HIS B 1 118 ? 3.994 2.35 -2.031 1 96.94 118 HIS B N 1
ATOM 2323 C CA . HIS B 1 118 ? 2.592 2.75 -2.076 1 96.94 118 HIS B CA 1
ATOM 2324 C C . HIS B 1 118 ? 2.199 3.521 -0.82 1 96.94 118 HIS B C 1
ATOM 2326 O O . HIS B 1 118 ? 1.401 4.461 -0.887 1 96.94 118 HIS B O 1
ATOM 2332 N N . VAL B 1 119 ? 2.785 3.168 0.344 1 96.69 119 VAL B N 1
ATOM 2333 C CA . VAL B 1 119 ? 2.604 4 1.528 1 96.69 119 VAL B CA 1
ATOM 2334 C C . VAL B 1 119 ? 3.152 5.402 1.265 1 96.69 119 VAL B C 1
ATOM 2336 O O . VAL B 1 119 ? 2.514 6.402 1.604 1 96.69 119 VAL B O 1
ATOM 2339 N N . ASN B 1 120 ? 4.297 5.469 0.688 1 98.19 120 ASN B N 1
ATOM 2340 C CA . ASN B 1 120 ? 4.895 6.754 0.338 1 98.19 120 ASN B CA 1
ATOM 2341 C C . ASN B 1 120 ? 3.988 7.559 -0.589 1 98.19 120 ASN B C 1
ATOM 2343 O O . ASN B 1 120 ? 3.721 8.734 -0.334 1 98.19 120 ASN B O 1
ATOM 2347 N N . ILE B 1 121 ? 3.523 6.902 -1.566 1 97.62 121 ILE B N 1
ATOM 2348 C CA . ILE B 1 121 ? 2.695 7.555 -2.576 1 97.62 121 ILE B CA 1
ATOM 2349 C C . ILE B 1 121 ? 1.446 8.141 -1.922 1 97.62 121 ILE B C 1
ATOM 2351 O O . ILE B 1 121 ? 1.124 9.312 -2.125 1 97.62 121 ILE B O 1
ATOM 2355 N N . ILE B 1 122 ? 0.802 7.383 -1.092 1 96.44 122 ILE B N 1
ATOM 2356 C CA . ILE B 1 122 ? -0.394 7.84 -0.393 1 96.44 122 ILE B CA 1
ATOM 2357 C C . ILE B 1 122 ? -0.042 9.023 0.512 1 96.44 122 ILE B C 1
ATOM 2359 O O . ILE B 1 122 ? -0.72 10.047 0.492 1 96.44 122 ILE B O 1
ATOM 2363 N N . SER B 1 123 ? 1.025 8.891 1.234 1 97.25 123 SER B N 1
ATOM 2364 C CA . SER B 1 123 ? 1.422 9.898 2.209 1 97.25 123 SER B CA 1
ATOM 2365 C C . SER B 1 123 ? 1.795 11.211 1.526 1 97.25 123 SER B C 1
ATOM 2367 O O . SER B 1 123 ? 1.343 12.281 1.937 1 97.25 123 SER B O 1
ATOM 2369 N N . TYR B 1 124 ? 2.57 11.102 0.472 1 98.25 124 TYR B N 1
ATOM 2370 C CA . TYR B 1 124 ? 3.029 12.312 -0.206 1 98.25 124 TYR B CA 1
ATOM 2371 C C . TYR B 1 124 ? 1.874 13.016 -0.909 1 98.25 124 TYR B C 1
ATOM 2373 O O . TYR B 1 124 ? 1.85 14.242 -0.998 1 98.25 124 TYR B O 1
ATOM 2381 N N . ARG B 1 125 ? 0.973 12.242 -1.425 1 95.56 125 ARG B N 1
ATOM 2382 C CA . ARG B 1 125 ? -0.223 12.859 -1.992 1 95.56 125 ARG B CA 1
ATOM 2383 C C . ARG B 1 125 ? -0.971 13.672 -0.941 1 95.56 125 ARG B C 1
ATOM 2385 O O . ARG B 1 125 ? -1.399 14.797 -1.208 1 95.56 125 ARG B O 1
ATOM 2392 N N . MET B 1 126 ? -1.133 13.109 0.224 1 95.12 126 MET B N 1
ATOM 2393 C CA . MET B 1 126 ? -1.831 13.797 1.308 1 95.12 126 MET B CA 1
ATOM 2394 C C . MET B 1 126 ? -1.058 15.031 1.756 1 95.12 126 MET B C 1
ATOM 2396 O O . MET B 1 126 ? -1.633 16.109 1.896 1 95.12 126 MET B O 1
ATOM 2400 N N . LEU B 1 127 ? 0.221 14.875 1.866 1 97.81 127 LEU B N 1
ATOM 2401 C CA . LEU B 1 127 ? 1.06 15.969 2.352 1 97.81 127 LEU B CA 1
ATOM 2402 C C . LEU B 1 127 ? 1.109 17.109 1.34 1 97.81 127 LEU B C 1
ATOM 2404 O O . LEU B 1 127 ? 1.075 18.281 1.718 1 97.81 127 LEU B O 1
ATOM 2408 N N . ARG B 1 128 ? 1.195 16.734 0.085 1 97.31 128 ARG B N 1
ATOM 2409 C CA . ARG B 1 128 ? 1.193 17.766 -0.948 1 97.31 128 ARG B CA 1
ATOM 2410 C C . ARG B 1 128 ? -0.122 18.547 -0.95 1 97.31 128 ARG B C 1
ATOM 2412 O O . ARG B 1 128 ? -0.131 19.766 -1.115 1 97.31 128 ARG B O 1
ATOM 2419 N N . ARG B 1 129 ? -1.204 17.875 -0.781 1 95.12 129 ARG B N 1
ATOM 2420 C CA . ARG B 1 129 ? -2.512 18.516 -0.748 1 95.12 129 ARG B CA 1
ATOM 2421 C C . ARG B 1 129 ? -2.623 19.469 0.439 1 95.12 129 ARG B C 1
ATOM 2423 O O . ARG B 1 129 ? -3.074 20.609 0.29 1 95.12 129 ARG B O 1
ATOM 2430 N N . LEU B 1 130 ? -2.25 18.984 1.593 1 96.38 130 LEU B N 1
ATOM 2431 C CA . LEU B 1 130 ? -2.289 19.828 2.787 1 96.38 130 LEU B CA 1
ATOM 2432 C C . LEU B 1 130 ? -1.395 21.047 2.623 1 96.38 130 LEU B C 1
ATOM 2434 O O . LEU B 1 130 ? -1.783 22.156 2.99 1 96.38 130 LEU B O 1
ATOM 2438 N N . ALA B 1 131 ? -0.209 20.828 2.072 1 98.06 131 ALA B N 1
ATOM 2439 C CA . ALA B 1 131 ? 0.697 21.953 1.822 1 98.06 131 ALA B CA 1
ATOM 2440 C C . ALA B 1 131 ? 0.059 22.969 0.888 1 98.06 131 ALA B C 1
ATOM 2442 O O . ALA B 1 131 ? 0.193 24.188 1.098 1 98.06 131 ALA B O 1
ATOM 2443 N N . SER B 1 132 ? -0.584 22.469 -0.112 1 96.94 132 SER B N 1
ATOM 2444 C CA . SER B 1 132 ? -1.275 23.344 -1.053 1 96.94 132 SER B CA 1
ATOM 2445 C C . SER B 1 132 ? -2.355 24.172 -0.354 1 96.94 132 SER B C 1
ATOM 2447 O O . SER B 1 132 ? -2.451 25.375 -0.559 1 96.94 132 SER B O 1
ATOM 2449 N N . LEU B 1 133 ? -3.156 23.578 0.486 1 95.12 133 LEU B N 1
ATOM 2450 C CA . LEU B 1 133 ? -4.234 24.25 1.211 1 95.12 133 LEU B CA 1
ATOM 2451 C C . LEU B 1 133 ? -3.68 25.312 2.15 1 95.12 133 LEU B C 1
ATOM 2453 O O . LEU B 1 133 ? -4.32 26.344 2.373 1 95.12 133 LEU B O 1
ATOM 2457 N N . LEU B 1 134 ? -2.496 25.094 2.613 1 96.69 134 LEU B N 1
ATOM 2458 C CA . LEU B 1 134 ? -1.864 25.984 3.578 1 96.69 134 LEU B CA 1
ATOM 2459 C C . LEU B 1 134 ? -1.012 27.031 2.873 1 96.69 134 LEU B C 1
ATOM 2461 O O . LEU B 1 134 ? -0.408 27.891 3.523 1 96.69 134 LEU B O 1
ATOM 2465 N N . ASN B 1 135 ? -0.907 26.906 1.603 1 97.38 135 ASN B N 1
ATOM 2466 C CA . ASN B 1 135 ? -0.124 27.797 0.758 1 97.38 135 ASN B CA 1
ATOM 2467 C C . ASN B 1 135 ? 1.367 27.703 1.066 1 97.38 135 ASN B C 1
ATOM 2469 O O . ASN B 1 135 ? 2.08 28.703 1.039 1 97.38 135 ASN B O 1
ATOM 2473 N N . TYR B 1 136 ? 1.802 26.516 1.469 1 97.94 136 TYR B N 1
ATOM 2474 C CA . TYR B 1 136 ? 3.219 26.203 1.604 1 97.94 136 TYR B CA 1
ATOM 2475 C C . TYR B 1 136 ? 3.814 25.781 0.264 1 97.94 136 TYR B C 1
ATOM 2477 O O . TYR B 1 136 ? 4.125 24.609 0.052 1 97.94 136 TYR B O 1
ATOM 2485 N N . LYS B 1 137 ? 4.121 26.688 -0.571 1 98.38 137 LYS B N 1
ATOM 2486 C CA . LYS B 1 137 ? 4.461 26.406 -1.964 1 98.38 137 LYS B CA 1
ATOM 2487 C C . LYS B 1 137 ? 5.766 25.625 -2.064 1 98.38 137 LYS B C 1
ATOM 2489 O O . LYS B 1 137 ? 5.855 24.656 -2.82 1 98.38 137 LYS B O 1
ATOM 2494 N N . GLU B 1 138 ? 6.707 26.031 -1.365 1 98.62 138 GLU B N 1
ATOM 2495 C CA . GLU B 1 138 ? 7.988 25.328 -1.401 1 98.62 138 GLU B CA 1
ATOM 2496 C C . GLU B 1 138 ? 7.852 23.906 -0.879 1 98.62 138 GLU B C 1
ATOM 2498 O O . GLU B 1 138 ? 8.391 22.969 -1.474 1 98.62 138 GLU B O 1
ATOM 2503 N N . ILE B 1 139 ? 7.16 23.719 0.185 1 98.75 139 ILE B N 1
ATOM 2504 C CA . ILE B 1 139 ? 6.945 22.391 0.781 1 98.75 139 ILE B CA 1
ATOM 2505 C C . ILE B 1 139 ? 6.16 21.516 -0.188 1 98.75 139 ILE B C 1
ATOM 2507 O O . ILE B 1 139 ? 6.473 20.328 -0.347 1 98.75 139 ILE B O 1
ATOM 2511 N N . GLU B 1 140 ? 5.121 22.109 -0.786 1 98.62 140 GLU B N 1
ATOM 2512 C CA . GLU B 1 140 ? 4.348 21.375 -1.784 1 98.62 140 GLU B CA 1
ATOM 2513 C C . GLU B 1 140 ? 5.25 20.797 -2.873 1 98.62 140 GLU B C 1
ATOM 2515 O O . GLU B 1 140 ? 5.129 19.625 -3.24 1 98.62 140 GLU B O 1
ATOM 2520 N N . GLN B 1 141 ? 6.18 21.625 -3.344 1 98.69 141 GLN B N 1
ATOM 2521 C CA . GLN B 1 141 ? 7.09 21.188 -4.398 1 98.69 141 GLN B CA 1
ATOM 2522 C C . GLN B 1 141 ? 7.988 20.047 -3.916 1 98.69 141 GLN B C 1
ATOM 2524 O O . GLN B 1 141 ? 8.25 19.109 -4.66 1 98.69 141 GLN B O 1
ATOM 2529 N N . LEU B 1 142 ? 8.461 20.125 -2.721 1 98.81 142 LEU B N 1
ATOM 2530 C CA . LEU B 1 142 ? 9.289 19.062 -2.158 1 98.81 142 LEU B CA 1
ATOM 2531 C C . LEU B 1 142 ? 8.508 17.75 -2.061 1 98.81 142 LEU B C 1
ATOM 2533 O O . LEU B 1 142 ? 9.047 16.672 -2.338 1 98.81 142 LEU B O 1
ATOM 2537 N N . MET B 1 143 ? 7.246 17.812 -1.653 1 98.75 143 MET B N 1
ATOM 2538 C CA . MET B 1 143 ? 6.41 16.609 -1.552 1 98.75 143 MET B CA 1
ATOM 2539 C C . MET B 1 143 ? 6.152 16.016 -2.93 1 98.75 143 MET B C 1
ATOM 2541 O O . MET B 1 143 ? 6.059 14.789 -3.068 1 98.75 143 MET B O 1
ATOM 2545 N N . VAL B 1 144 ? 6.035 16.906 -3.959 1 98.62 144 VAL B N 1
ATOM 2546 C CA . VAL B 1 144 ? 5.875 16.422 -5.328 1 98.62 144 VAL B CA 1
ATOM 2547 C C . VAL B 1 144 ? 7.121 15.641 -5.75 1 98.62 144 VAL B C 1
ATOM 2549 O O . VAL B 1 144 ? 7.016 14.578 -6.359 1 98.62 144 VAL B O 1
ATOM 2552 N N . GLU B 1 145 ? 8.242 16.156 -5.441 1 98.69 145 GLU B N 1
ATOM 2553 C CA . GLU B 1 145 ? 9.484 15.477 -5.773 1 98.69 145 GLU B CA 1
ATOM 2554 C C . GLU B 1 145 ? 9.555 14.102 -5.102 1 98.69 145 GLU B C 1
ATOM 2556 O O . GLU B 1 145 ? 9.914 13.109 -5.742 1 98.69 145 GLU B O 1
ATOM 2561 N N . CYS B 1 146 ? 9.227 14.031 -3.809 1 98.75 146 CYS B N 1
ATOM 2562 C CA . CYS B 1 146 ? 9.203 12.758 -3.092 1 98.75 146 CYS B CA 1
ATOM 2563 C C . CYS B 1 146 ? 8.203 11.797 -3.727 1 98.75 146 CYS B C 1
ATOM 2565 O O . CYS B 1 146 ? 8.5 10.609 -3.9 1 98.75 146 CYS B O 1
ATOM 2567 N N . PHE B 1 147 ? 7.055 12.289 -4.055 1 98.5 147 PHE B N 1
ATOM 2568 C CA . PHE B 1 147 ? 6.004 11.516 -4.703 1 98.5 147 PHE B CA 1
ATOM 2569 C C . PHE B 1 147 ? 6.516 10.891 -5.996 1 98.5 147 PHE B C 1
ATOM 2571 O O . PHE B 1 147 ? 6.367 9.688 -6.207 1 98.5 147 PHE B O 1
ATOM 2578 N N . ASP B 1 148 ? 7.133 11.703 -6.812 1 98.5 148 ASP B N 1
ATOM 2579 C CA . ASP B 1 148 ? 7.621 11.25 -8.109 1 98.5 148 ASP B CA 1
ATOM 2580 C C . ASP B 1 148 ? 8.719 10.203 -7.945 1 98.5 148 ASP B C 1
ATOM 2582 O O . ASP B 1 148 ? 8.773 9.219 -8.695 1 98.5 148 ASP B O 1
ATOM 2586 N N . GLU B 1 149 ? 9.578 10.43 -7.012 1 98.44 149 GLU B N 1
ATOM 2587 C CA . GLU B 1 149 ? 10.625 9.453 -6.727 1 98.44 149 GLU B CA 1
ATOM 2588 C C . GLU B 1 149 ? 10.039 8.102 -6.336 1 98.44 149 GLU B C 1
ATOM 2590 O O . GLU B 1 149 ? 10.5 7.059 -6.805 1 98.44 149 GLU B O 1
ATOM 2595 N N . SER B 1 150 ? 9.016 8.086 -5.484 1 98.25 150 SER B N 1
ATOM 2596 C CA . SER B 1 150 ? 8.383 6.852 -5.043 1 98.25 150 SER B CA 1
ATOM 2597 C C . SER B 1 150 ? 7.688 6.145 -6.195 1 98.25 150 SER B C 1
ATOM 2599 O O . SER B 1 150 ? 7.715 4.914 -6.285 1 98.25 150 SER B O 1
ATOM 2601 N N . ARG B 1 151 ? 7.074 6.902 -7.047 1 97.56 151 ARG B N 1
ATOM 2602 C CA . ARG B 1 151 ? 6.461 6.32 -8.242 1 97.56 151 ARG B CA 1
ATOM 2603 C C . ARG B 1 151 ? 7.512 5.652 -9.125 1 97.56 151 ARG B C 1
ATOM 2605 O O . ARG B 1 151 ? 7.281 4.57 -9.664 1 97.56 151 ARG B O 1
ATOM 2612 N N . ASP B 1 152 ? 8.609 6.324 -9.289 1 98.06 152 ASP B N 1
ATOM 2613 C CA . ASP B 1 152 ? 9.68 5.781 -10.117 1 98.06 152 ASP B CA 1
ATOM 2614 C C . ASP B 1 152 ? 10.227 4.484 -9.516 1 98.06 152 ASP B C 1
ATOM 2616 O O . ASP B 1 152 ? 10.5 3.525 -10.25 1 98.06 152 ASP B O 1
ATOM 2620 N N . ASP B 1 153 ? 10.438 4.496 -8.219 1 97.94 153 ASP B N 1
ATOM 2621 C CA . ASP B 1 153 ? 10.883 3.273 -7.555 1 97.94 153 ASP B CA 1
ATOM 2622 C C 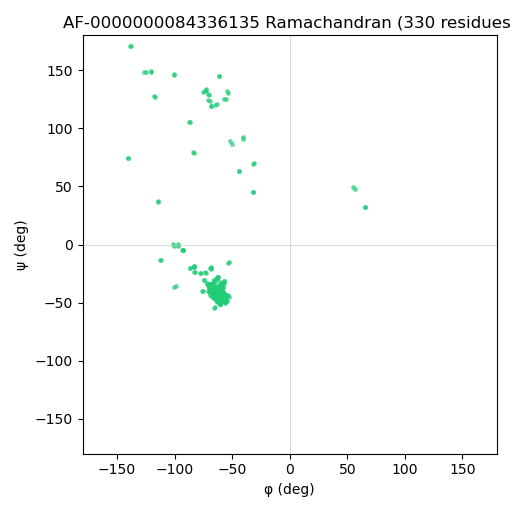. ASP B 1 153 ? 9.891 2.137 -7.77 1 97.94 153 ASP B C 1
ATOM 2624 O O . ASP B 1 153 ? 10.281 1.01 -8.086 1 97.94 153 ASP B O 1
ATOM 2628 N N . ASP B 1 154 ? 8.625 2.389 -7.574 1 97.44 154 ASP B N 1
ATOM 2629 C CA . ASP B 1 154 ? 7.59 1.38 -7.77 1 97.44 154 ASP B CA 1
ATOM 2630 C C . ASP B 1 154 ? 7.617 0.833 -9.195 1 97.44 154 ASP B C 1
ATOM 2632 O O . ASP B 1 154 ? 7.469 -0.373 -9.406 1 97.44 154 ASP B O 1
ATOM 2636 N N . LYS B 1 155 ? 7.738 1.752 -10.18 1 96.56 155 LYS B N 1
ATOM 2637 C CA . LYS B 1 155 ? 7.828 1.346 -11.578 1 96.56 155 LYS B CA 1
ATOM 2638 C C . LYS B 1 155 ? 9.016 0.415 -11.805 1 96.56 155 LYS B C 1
ATOM 2640 O O . LYS B 1 155 ? 8.914 -0.554 -12.562 1 96.56 155 LYS B O 1
ATOM 2645 N N . LEU B 1 156 ? 10.117 0.737 -11.211 1 96.94 156 LEU B N 1
ATOM 2646 C CA . LEU B 1 156 ? 11.305 -0.101 -11.336 1 96.94 156 LEU B CA 1
ATOM 2647 C C . LEU B 1 156 ? 11.039 -1.507 -10.805 1 96.94 156 LEU B C 1
ATOM 2649 O O . LEU B 1 156 ? 11.414 -2.494 -11.445 1 96.94 156 LEU B O 1
ATOM 2653 N N . PHE B 1 157 ? 10.383 -1.633 -9.617 1 96.62 157 PHE B N 1
ATOM 2654 C CA . PHE B 1 157 ? 10.047 -2.938 -9.062 1 96.62 157 PHE B CA 1
ATOM 2655 C C . PHE B 1 157 ? 9.109 -3.699 -9.992 1 96.62 157 PHE B C 1
ATOM 2657 O O . PHE B 1 157 ? 9.258 -4.91 -10.172 1 96.62 157 PHE B O 1
ATOM 2664 N N . LEU B 1 158 ? 8.18 -2.943 -10.57 1 93.44 158 LEU B N 1
ATOM 2665 C CA . LEU B 1 158 ? 7.254 -3.555 -11.516 1 93.44 158 LEU B CA 1
ATOM 2666 C C . LEU B 1 158 ? 7.996 -4.129 -12.711 1 93.44 158 LEU B C 1
ATOM 2668 O O . LEU B 1 158 ? 7.703 -5.242 -13.156 1 93.44 158 LEU B O 1
ATOM 2672 N N . MET B 1 159 ? 8.922 -3.391 -13.258 1 94.31 159 MET B N 1
ATOM 2673 C CA . MET B 1 159 ? 9.711 -3.83 -14.406 1 94.31 159 MET B CA 1
ATOM 2674 C C . MET B 1 159 ? 10.531 -5.066 -14.055 1 94.31 159 MET B C 1
ATOM 2676 O O . MET B 1 159 ? 10.617 -6.008 -14.852 1 94.31 159 MET B O 1
ATOM 2680 N N . ILE B 1 160 ? 11.094 -5.086 -12.922 1 93.5 160 ILE B N 1
ATOM 2681 C CA . ILE B 1 160 ? 11.891 -6.223 -12.477 1 93.5 160 ILE B CA 1
ATOM 2682 C C . ILE B 1 160 ? 11.008 -7.461 -12.352 1 93.5 160 ILE B C 1
ATOM 2684 O O . ILE B 1 160 ? 11.367 -8.539 -12.828 1 93.5 160 ILE B O 1
ATOM 2688 N N . ALA B 1 161 ? 9.859 -7.289 -11.703 1 90.06 161 ALA B N 1
ATOM 2689 C CA . ALA B 1 161 ? 8.922 -8.398 -11.547 1 90.06 161 ALA B CA 1
ATOM 2690 C C . ALA B 1 161 ? 8.523 -8.977 -12.898 1 90.06 161 ALA B C 1
ATOM 2692 O O . ALA B 1 161 ? 8.523 -10.195 -13.086 1 90.06 161 ALA B O 1
ATOM 2693 N N . ASP B 1 162 ? 8.211 -8.086 -13.812 1 88.31 162 ASP B N 1
ATOM 2694 C CA . ASP B 1 162 ? 7.789 -8.516 -15.148 1 88.31 162 ASP B CA 1
ATOM 2695 C C . ASP B 1 162 ? 8.898 -9.289 -15.844 1 88.31 162 ASP B C 1
ATOM 2697 O O . ASP B 1 162 ? 8.641 -10.32 -16.484 1 88.31 162 ASP B O 1
ATOM 2701 N N . GLU B 1 163 ? 10.062 -8.82 -15.758 1 86.25 163 GLU B N 1
ATOM 2702 C CA . GLU B 1 163 ? 11.203 -9.492 -16.375 1 86.25 163 GLU B CA 1
ATOM 2703 C C . GLU B 1 163 ? 11.516 -10.812 -15.68 1 86.25 163 GLU B C 1
ATOM 2705 O O . GLU B 1 163 ? 11.828 -11.805 -16.328 1 86.25 163 GLU B O 1
ATOM 2710 N N . TYR B 1 164 ? 11.391 -10.773 -14.406 1 83.19 164 TYR B N 1
ATOM 2711 C CA . TYR B 1 164 ? 11.719 -11.945 -13.609 1 83.19 164 TYR B CA 1
ATOM 2712 C C . TYR B 1 164 ? 10.711 -13.062 -13.836 1 83.19 164 TYR B C 1
ATOM 2714 O O . TYR B 1 164 ? 11.078 -14.242 -13.875 1 83.19 164 TYR B O 1
ATOM 2722 N N . LEU B 1 165 ? 9.43 -12.703 -13.961 1 81.38 165 LEU B N 1
ATOM 2723 C CA . LEU B 1 165 ? 8.375 -13.688 -14.18 1 81.38 165 LEU B CA 1
ATOM 2724 C C . LEU B 1 165 ? 8.391 -14.188 -15.625 1 81.38 165 LEU B C 1
ATOM 2726 O O . LEU B 1 165 ? 8 -15.32 -15.891 1 81.38 165 LEU B O 1
ATOM 2730 N N . GLY B 1 166 ? 8.633 -13.219 -16.562 1 75 166 GLY B N 1
ATOM 2731 C CA . GLY B 1 166 ? 8.57 -13.555 -17.984 1 75 166 GLY B CA 1
ATOM 2732 C C . GLY B 1 166 ? 9.859 -14.164 -18.516 1 75 166 GLY B C 1
ATOM 2733 O O . GLY B 1 166 ? 9.891 -14.688 -19.625 1 75 166 GLY B O 1
ATOM 2734 N N . ALA B 1 167 ? 10.945 -13.945 -17.75 1 58.38 167 ALA B N 1
ATOM 2735 C CA . ALA B 1 167 ? 12.203 -14.508 -18.25 1 58.38 167 ALA B CA 1
ATOM 2736 C C . ALA B 1 167 ? 12.273 -16.016 -17.969 1 58.38 167 ALA B C 1
ATOM 2738 O O . ALA B 1 167 ? 11.625 -16.516 -17.047 1 58.38 167 ALA B O 1
#

Sequence (334 aa):
MENTSHKASDPLVQKDLFIYYLNKIYDGKLYLNNHLPKVIKKTKLKVLQQALEELMQDVKTQLARMDDIYKMLDTEPIEITDAPIKTIIKDACDIRNNPDLVIVNDMDIMVHMQLVEHVNIISYRMLRRLASLLNYKEIEQLMVECFDESRDDDKLFLMIADEYLGAMENTSHKASDPLVQKDLFIYYLNKIYDGKLYLNNHLPKVIKKTKLKVLQQALEELMQDVKTQLARMDDIYKMLDTEPIEITDAPIKTIIKDACDIRNNPDLVIVNDMDIMVHMQLVEHVNIISYRMLRRLASLLNYKEIEQLMVECFDESRDDDKLFLMIADEYLGA

Secondary structure (DSSP, 8-state):
-------TT-HHHHHHHHHHHHHHHHHHHHHHHHHHHHHHHH---HHHHHHHHHHHHHHHHHHHHHHHHHHHTT------TT-HHHHHHHHHHTPPP-TT-THHHHHHHHHHHHHHHHHHHHHHHHHHHHHHHTT-HHHHHHHHHHHHHHHHHHHHHHHHHHHHHH-/-------TT-HHHHHHHHHHHHHHHHHHHHHHHHHHHHHHHH---HHHHHHHHHHHHHHHHHHHHHHHHHHHTT------TT-HHHHHHHHHHTPPP-TT-THHHHHHHHHHHHHHHHHHHHHHHHHHHHHHHTT-HHHHHHHHHHHHHHHHHHHHHHHHHHHHHH-

Nearest PDB structures (foldseek):
  2gyq-assembly1_B  TM=8.672E-01  e=1.514E-06  Rhodopseudomonas palustris CGA009
  2gs4-assembly1_A  TM=9.325E-01  e=5.011E-06  Escherichia coli
  7tmv-assembly1_B  TM=9.387E-01  e=8.901E-06  Klebsiella pneumoniae subsp. pneumoniae HS11286
  2c41-assembly1_C  TM=7.721E-01  e=1.803E-02  Thermosynechococcus vestitus BP-1
  6z0c-assembly4_D  TM=3.921E-01  e=4.459E-01  Escherichia coli

Organism: NCBI:txid1302689

pLDDT: mean 91.99, std 12.37, range [27.69, 98.81]

Solvent-accessible surface area (backbone atoms only — not comparable to full-atom values): 17707 Å² total; per-residue (Å²): 130,80,82,74,74,77,48,48,48,36,64,69,49,36,48,51,51,40,52,52,53,49,22,31,53,48,39,14,49,53,50,38,63,72,48,45,63,62,43,44,70,70,41,76,51,65,70,57,33,51,52,49,54,51,49,51,52,52,50,54,53,46,50,53,54,50,51,51,47,29,57,76,66,71,52,74,87,54,90,44,90,81,22,66,42,42,56,45,50,54,51,48,65,62,63,62,83,37,86,91,44,58,66,50,42,50,50,49,46,49,52,41,51,41,48,46,27,50,51,45,38,55,49,24,52,51,44,24,50,44,23,54,77,68,65,35,63,69,59,21,52,52,27,49,53,49,28,51,52,30,50,51,51,38,51,51,52,50,51,49,50,52,48,50,50,70,70,129,79,81,74,73,77,47,48,49,36,66,70,49,36,48,51,49,39,54,50,53,50,23,29,53,49,39,14,48,53,50,39,64,72,47,45,64,61,43,44,71,70,42,76,52,65,71,56,34,52,52,49,52,52,47,50,53,51,50,53,53,46,50,55,52,49,52,52,48,29,57,75,66,73,53,73,86,54,90,45,91,81,23,68,43,42,58,45,49,54,52,48,65,62,63,62,84,37,86,90,44,59,68,50,42,50,50,50,45,50,54,42,52,41,48,45,29,48,52,45,37,55,48,25,54,52,45,23,51,42,23,54,77,67,65,34,62,69,58,23,52,53,28,49,52,49,29,52,51,28,51,50,51,38,50,51,53,51,52,49,51,52,48,51,50,70,70

Foldseek 3Di:
DPPPPPDCLDLVNLVVVLLVLLLLLLQLLVLCLVQLVLLLVVADDPLLSVLSVVVSVLSVVLNVLSVVVCVVVVHDHDHDDPRVSNVLSVVLSVQDQDPVCNVVNNVSNLVSLLVSLVSLLVSLVSNLVSCVSNVVVVNNVSSVVSNVSSVVSNVSSVVVVCVVVVD/DPPPPPDCLDLVNLVVVLLVLLLLLLQLLVLCLVQLVLLLVVADDPLLSVLSVVVSVLSVVLNVLSVVVCVVVVHDHDHDDDRVSNVLSVVLSVQDQDPVCNVVNNVSNLVSLLVSLVSLLVSLVSNLVSCVSNVVVVNNVSSVVSNVSSVVSNVSSVVVVCVVVVD